Protein AF-A0A2S5KII6-F1 (afdb_monomer_lite)

Sequence (208 aa):
MDGSHAVLVLLLLLVMVPTVTWSEQTDRLFSPDLASVTRPPVRFASGATASNCEQYLQAKRTSVLAEDVNNIRQSANYLTCDTLALLQHAKVSLPVAGQDYGKVLAESLDLRSFPSSLAQMLDDNRYTLSQLDNPALQLSNEVVSYSTDELNFSLQLMALADADGDGVDDWIVWMSDEAKEGNYADYEVLLIHDPQPGKVMTAALPNH

Secondary structure (DSSP, 8-state):
---------------------HHHHHHHHT-TTTTT-----EEBTTS-EESSHHHHHHHHTT-PBP--HHHHHHHGGGHHHHHHHHHTSSEEEPPPTT--HHHHHHHHB-TTSS--GGGGG-BTTB-SGGGS-GGGEEE-SSEEEEE-SSEEEEEEEEEEEESSSSSSPEEEEEEEEEESSSS-EEEEEEEE-S--TTS-B-EEPPP-

pLDDT: mean 86.05, std 18.74, range [26.95, 98.19]

Foldseek 3Di:
DDDDDDDPDPPPPPPPPPPQDLVNLVCQLPDPCQQVDFFDWFAWPVRQIDGGLVSVVVRVVPTHTDPDLVRQVSCQSCQSSVVNVLPVPWAFDDDDPPAQQQVLQQPAEFQVLDDAPCVVVDDPQRGGNVSPDPPQWDGDSFKIWGDDPFKTWMKGFRTWTRSVVPPATKTWIWIWIDTPDDRDIHIATWIWPRDDRPHHTHTDGDDD

Radius of gyration: 19.32 Å; chains: 1; bounding box: 52×74×45 Å

Organism: NCBI:txid2083153

Structure (mmCIF, N/CA/C/O backbone):
data_AF-A0A2S5KII6-F1
#
_entry.id   AF-A0A2S5KII6-F1
#
loop_
_atom_site.group_PDB
_atom_site.id
_atom_site.type_symbol
_atom_site.label_atom_id
_atom_site.label_alt_id
_atom_site.label_comp_id
_atom_site.label_asym_id
_atom_site.label_entity_id
_atom_site.label_seq_id
_atom_site.pdbx_PDB_ins_code
_atom_site.Cartn_x
_atom_site.Cartn_y
_atom_site.Cartn_z
_atom_site.occupancy
_atom_site.B_iso_or_equiv
_atom_site.auth_seq_id
_atom_site.auth_comp_id
_atom_site.auth_asym_id
_atom_site.auth_atom_id
_atom_site.pdbx_PDB_model_num
ATOM 1 N N . MET A 1 1 ? 31.872 52.803 -5.136 1.00 40.03 1 MET A N 1
ATOM 2 C CA . MET A 1 1 ? 31.060 51.981 -6.053 1.00 40.03 1 MET A CA 1
ATOM 3 C C . MET A 1 1 ? 31.042 50.602 -5.442 1.00 40.03 1 MET A C 1
ATOM 5 O O . MET A 1 1 ? 32.037 49.895 -5.508 1.00 40.03 1 MET A O 1
ATOM 9 N N . ASP A 1 2 ? 29.977 50.363 -4.687 1.00 37.19 2 ASP A N 1
ATOM 10 C CA . ASP A 1 2 ? 29.715 49.160 -3.905 1.00 37.19 2 ASP A CA 1
ATOM 11 C C . ASP A 1 2 ? 29.236 48.042 -4.835 1.00 37.19 2 ASP A C 1
ATOM 13 O O . ASP A 1 2 ? 28.438 48.296 -5.736 1.00 37.19 2 ASP A O 1
ATOM 17 N N . GLY A 1 3 ? 29.724 46.824 -4.624 1.00 33.53 3 GLY A N 1
ATOM 18 C CA . GLY A 1 3 ? 29.413 45.658 -5.448 1.00 33.53 3 GLY A CA 1
ATOM 19 C C . GLY A 1 3 ? 29.265 44.417 -4.580 1.00 33.53 3 GLY A C 1
ATOM 20 O O . GLY A 1 3 ? 30.114 43.533 -4.606 1.00 33.53 3 GLY A O 1
ATOM 21 N N . SER A 1 4 ? 28.20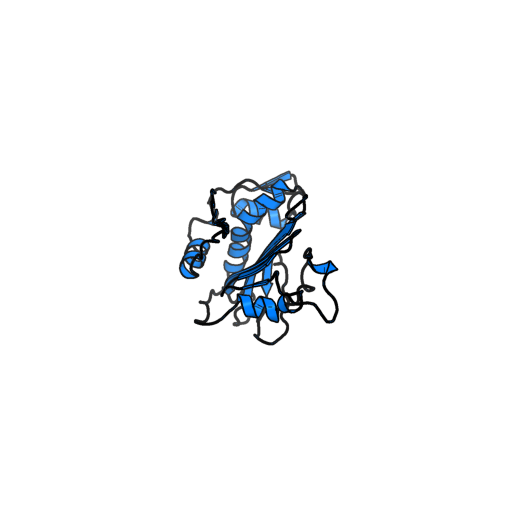2 44.383 -3.773 1.00 35.38 4 SER A N 1
ATOM 22 C CA . SER A 1 4 ? 27.782 43.194 -3.028 1.00 35.38 4 SER A CA 1
ATOM 23 C C . SER A 1 4 ? 27.228 42.144 -3.992 1.00 35.38 4 SER A C 1
ATOM 25 O O . SER A 1 4 ? 26.122 42.288 -4.507 1.00 35.38 4 SER A O 1
ATOM 27 N N . HIS A 1 5 ? 27.976 41.064 -4.211 1.00 35.94 5 HIS A N 1
ATOM 28 C CA . HIS A 1 5 ? 27.432 39.826 -4.759 1.00 35.94 5 HIS A CA 1
ATOM 29 C C . HIS A 1 5 ? 26.907 38.970 -3.604 1.00 35.94 5 HIS A C 1
ATOM 31 O O . HIS A 1 5 ? 27.663 38.281 -2.924 1.00 35.94 5 HIS A O 1
ATOM 37 N N . ALA A 1 6 ? 25.597 39.041 -3.371 1.00 33.62 6 ALA A N 1
ATOM 38 C CA . ALA A 1 6 ? 24.891 38.088 -2.531 1.00 33.62 6 ALA A CA 1
ATOM 39 C C . ALA A 1 6 ? 24.747 36.768 -3.304 1.00 33.62 6 ALA A C 1
ATOM 41 O O . ALA A 1 6 ? 23.994 36.680 -4.273 1.00 33.62 6 ALA A O 1
ATOM 42 N N . VAL A 1 7 ? 25.497 35.749 -2.889 1.00 33.75 7 VAL A N 1
ATOM 43 C CA . VAL A 1 7 ? 25.271 34.362 -3.302 1.00 33.75 7 VAL A CA 1
ATOM 44 C C . VAL A 1 7 ? 24.041 33.873 -2.543 1.00 33.75 7 VAL A C 1
ATOM 46 O O . VAL A 1 7 ? 24.086 33.661 -1.333 1.00 33.75 7 VAL A O 1
ATOM 49 N N . LEU A 1 8 ? 22.924 33.757 -3.256 1.00 28.77 8 LEU A N 1
ATOM 50 C CA . LEU A 1 8 ? 21.689 33.177 -2.748 1.00 28.77 8 LEU A CA 1
ATOM 51 C C . LEU A 1 8 ? 21.908 31.664 -2.586 1.00 28.77 8 LEU A C 1
ATOM 53 O O . LEU A 1 8 ? 21.890 30.914 -3.560 1.00 28.77 8 LEU A O 1
ATOM 57 N N . VAL A 1 9 ? 22.169 31.224 -1.356 1.00 30.08 9 VAL A N 1
ATOM 58 C CA . VAL A 1 9 ? 22.172 29.804 -0.990 1.00 30.08 9 VAL A CA 1
ATOM 59 C C . VAL A 1 9 ? 20.719 29.340 -0.974 1.00 30.08 9 VAL A C 1
ATOM 61 O O . VAL A 1 9 ? 19.971 29.636 -0.045 1.00 30.08 9 VAL A O 1
ATOM 64 N N . LEU A 1 10 ? 20.306 28.645 -2.032 1.00 29.58 10 LEU A N 1
ATOM 65 C CA . LEU A 1 10 ? 19.028 27.948 -2.080 1.00 29.58 10 LEU A CA 1
ATOM 66 C C . LEU A 1 10 ? 19.146 26.708 -1.178 1.00 29.58 10 LEU A C 1
ATOM 68 O O . LEU A 1 10 ? 19.734 25.700 -1.567 1.00 29.58 10 LEU A O 1
ATOM 72 N N . LEU A 1 11 ? 18.645 26.799 0.057 1.00 29.70 11 LEU A N 1
ATOM 73 C CA . LEU A 1 11 ? 18.444 25.633 0.916 1.00 29.70 11 LEU A CA 1
ATOM 74 C C . LEU A 1 11 ? 17.332 24.774 0.296 1.00 29.70 11 LEU A C 1
ATOM 76 O O . LEU A 1 11 ? 16.147 25.031 0.495 1.00 29.70 11 LEU A O 1
ATOM 80 N N . LEU A 1 12 ? 17.720 23.749 -0.461 1.00 31.12 12 LEU A N 1
ATOM 81 C CA . LEU A 1 12 ? 16.867 22.596 -0.727 1.00 31.12 12 LEU A CA 1
ATOM 82 C C . LEU A 1 12 ? 16.647 21.874 0.607 1.00 31.12 12 LEU A C 1
ATOM 84 O O . LEU A 1 12 ? 17.520 21.154 1.091 1.00 31.12 12 LEU A O 1
ATOM 88 N N . LEU A 1 13 ? 15.479 22.086 1.212 1.00 29.28 13 LEU A N 1
ATOM 89 C CA . LEU A 1 13 ? 14.923 21.182 2.214 1.00 29.28 13 LEU A CA 1
ATOM 90 C C . LEU A 1 13 ? 14.578 19.867 1.501 1.00 29.28 13 LEU A C 1
ATOM 92 O O . LEU A 1 13 ? 13.441 19.631 1.107 1.00 29.28 13 LEU A O 1
ATOM 96 N N . LEU A 1 14 ? 15.591 19.019 1.307 1.00 29.06 14 LEU A N 1
ATOM 97 C CA . LEU A 1 14 ? 15.378 17.586 1.167 1.00 29.06 14 LEU A CA 1
ATOM 98 C C . LEU A 1 14 ? 14.679 17.141 2.449 1.00 29.06 14 LEU A C 1
ATOM 100 O O . LEU A 1 14 ? 15.292 17.107 3.518 1.00 29.06 14 LEU A O 1
ATOM 104 N N . VAL A 1 15 ? 13.392 16.822 2.348 1.00 30.59 15 VAL A N 1
ATOM 105 C CA . VAL A 1 15 ? 12.741 15.956 3.324 1.00 30.59 15 VAL A CA 1
ATOM 106 C C . VAL A 1 15 ? 13.497 14.635 3.228 1.00 30.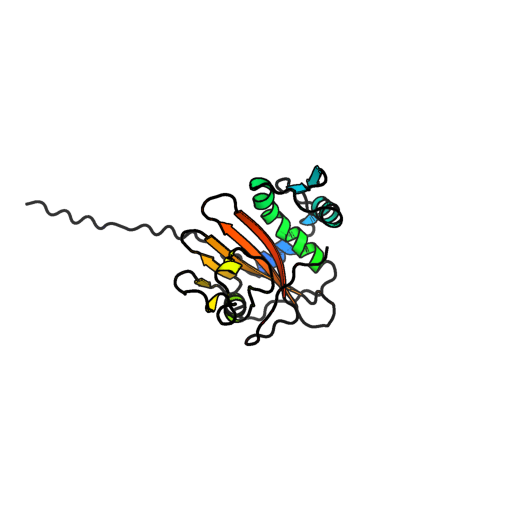59 15 VAL A C 1
ATOM 108 O O . VAL A 1 15 ? 13.274 13.842 2.319 1.00 30.59 15 VAL A O 1
ATOM 111 N N . MET A 1 16 ? 14.494 14.455 4.096 1.00 26.95 16 MET A N 1
ATOM 112 C CA . MET A 1 16 ? 15.179 13.183 4.246 1.00 26.95 16 MET A CA 1
ATOM 113 C C . MET A 1 16 ? 14.141 12.208 4.783 1.00 26.95 16 MET A C 1
ATOM 115 O O . MET A 1 16 ? 13.865 12.191 5.981 1.00 26.95 16 MET A O 1
ATOM 119 N N . VAL A 1 17 ? 13.529 11.430 3.894 1.00 38.34 17 VAL A N 1
ATOM 120 C CA . VAL A 1 17 ? 12.850 10.205 4.300 1.00 38.34 17 VAL A CA 1
ATOM 121 C C . VAL A 1 17 ? 13.963 9.318 4.862 1.00 38.34 17 VAL A C 1
ATOM 123 O O . VAL A 1 17 ? 14.898 9.003 4.120 1.00 38.34 17 VAL A O 1
ATOM 126 N N . PRO A 1 18 ? 13.978 8.998 6.167 1.00 38.91 18 PRO A N 1
ATOM 127 C CA . PRO A 1 18 ? 15.009 8.127 6.706 1.00 38.91 18 PRO A CA 1
ATOM 128 C C . PRO A 1 18 ? 14.931 6.791 5.964 1.00 38.91 18 PRO A C 1
ATOM 130 O O . PRO A 1 18 ? 13.874 6.163 5.931 1.00 38.91 18 PRO A O 1
ATOM 133 N N . THR A 1 19 ? 16.036 6.366 5.348 1.00 44.75 19 THR A N 1
ATOM 134 C CA . THR A 1 19 ? 16.141 5.041 4.729 1.00 44.75 19 THR A CA 1
ATOM 135 C C . THR A 1 19 ? 16.200 4.007 5.846 1.00 44.75 19 THR A C 1
ATOM 137 O O . THR A 1 19 ? 17.283 3.650 6.311 1.00 44.75 19 THR A O 1
ATOM 140 N N . VAL A 1 20 ? 15.031 3.597 6.339 1.00 55.00 20 VAL A N 1
ATOM 141 C CA . VAL A 1 20 ? 14.897 2.432 7.216 1.00 55.00 20 VAL A CA 1
ATOM 142 C C . VAL A 1 20 ? 15.394 1.236 6.419 1.00 55.00 20 VAL A C 1
ATOM 144 O O . VAL A 1 20 ? 14.938 0.998 5.304 1.00 55.00 20 VAL A O 1
ATOM 147 N N . THR A 1 21 ? 16.376 0.521 6.956 1.00 63.41 21 THR A N 1
ATOM 148 C CA . THR A 1 21 ? 16.893 -0.674 6.284 1.00 63.41 21 THR A CA 1
ATOM 149 C C . THR A 1 21 ? 15.846 -1.784 6.317 1.00 63.41 21 THR A C 1
ATOM 151 O O . THR A 1 21 ? 15.070 -1.877 7.268 1.00 63.41 21 THR A O 1
ATOM 154 N N . TRP A 1 22 ? 15.847 -2.674 5.321 1.00 62.25 22 TRP A N 1
ATOM 155 C CA . TRP A 1 22 ? 14.926 -3.815 5.294 1.00 62.25 22 TRP A CA 1
ATOM 156 C C . TRP A 1 22 ? 14.942 -4.625 6.600 1.00 62.25 22 TRP A C 1
ATOM 158 O O . TRP A 1 22 ? 13.889 -4.993 7.110 1.00 62.25 22 TRP A O 1
ATOM 168 N N . SER A 1 23 ? 16.125 -4.846 7.189 1.00 59.56 23 SER A N 1
ATOM 169 C CA . SER A 1 23 ? 16.258 -5.527 8.484 1.00 59.56 23 SER A CA 1
ATOM 170 C C . SER A 1 23 ? 15.515 -4.805 9.607 1.00 59.56 23 SER A C 1
ATOM 172 O O . SER A 1 23 ? 14.805 -5.439 10.377 1.00 59.56 23 SER A O 1
ATOM 174 N N . GLU A 1 24 ? 15.607 -3.475 9.675 1.00 62.09 24 GLU A N 1
ATOM 175 C CA . GLU A 1 24 ? 14.879 -2.690 10.679 1.00 62.09 24 GLU A CA 1
ATOM 176 C C . GLU A 1 24 ? 13.365 -2.693 10.426 1.00 62.09 24 GLU A C 1
ATOM 178 O O . GLU A 1 24 ? 12.578 -2.641 11.371 1.00 62.09 24 GLU A O 1
ATOM 183 N N . GLN A 1 25 ? 12.945 -2.761 9.162 1.00 66.44 25 GLN A N 1
ATOM 184 C CA . GLN A 1 25 ? 11.542 -2.841 8.762 1.00 66.44 25 GLN A CA 1
ATOM 185 C C . GLN A 1 25 ? 10.931 -4.194 9.149 1.00 66.44 25 GLN A C 1
ATOM 187 O O . GLN A 1 25 ? 9.872 -4.223 9.779 1.00 66.44 25 GLN A O 1
ATOM 192 N N . THR A 1 26 ? 11.619 -5.306 8.872 1.00 65.12 26 THR A N 1
ATOM 193 C CA . THR A 1 26 ? 11.169 -6.643 9.280 1.00 65.12 26 THR A CA 1
ATOM 194 C C . THR A 1 26 ? 11.213 -6.828 10.791 1.00 65.12 26 THR A C 1
ATOM 196 O O . THR A 1 26 ? 10.241 -7.313 11.363 1.00 65.12 26 THR A O 1
ATOM 199 N N . ASP A 1 27 ? 12.276 -6.381 11.467 1.00 68.00 27 ASP A N 1
ATOM 200 C CA . ASP A 1 27 ? 12.391 -6.504 12.927 1.00 68.00 27 ASP A CA 1
ATOM 201 C C . ASP A 1 27 ? 11.250 -5.769 13.643 1.00 68.00 27 ASP A C 1
ATOM 203 O O . ASP A 1 27 ? 10.722 -6.242 14.651 1.00 68.00 27 ASP A O 1
ATOM 207 N N . ARG A 1 28 ? 10.810 -4.632 13.089 1.00 70.44 28 ARG A N 1
ATOM 208 C CA . ARG A 1 28 ? 9.635 -3.908 13.582 1.00 70.44 28 ARG A CA 1
ATOM 209 C C . ARG A 1 28 ? 8.336 -4.659 13.327 1.00 70.44 28 ARG A C 1
ATOM 211 O O . ARG A 1 28 ? 7.513 -4.713 14.236 1.00 70.44 28 ARG A O 1
ATOM 218 N N . LEU A 1 29 ? 8.147 -5.220 12.130 1.00 73.31 29 LEU A N 1
ATOM 219 C CA . LEU A 1 29 ? 6.934 -5.966 11.775 1.00 73.31 29 LEU A CA 1
ATOM 220 C C . LEU A 1 29 ? 6.766 -7.249 12.599 1.00 73.31 29 LEU A C 1
ATOM 222 O O . LEU A 1 29 ? 5.637 -7.618 12.896 1.00 73.31 29 LEU A O 1
ATOM 226 N N . PHE A 1 30 ? 7.854 -7.898 13.017 1.00 71.38 30 PHE A N 1
ATOM 227 C CA . PHE A 1 30 ? 7.802 -9.149 13.786 1.00 71.38 30 PHE A CA 1
ATOM 228 C C . PHE A 1 30 ? 8.029 -8.976 15.294 1.00 71.38 30 PHE A C 1
ATOM 230 O O . PHE A 1 30 ? 8.245 -9.964 16.001 1.00 71.38 30 PHE A O 1
ATOM 237 N N . SER A 1 31 ? 7.954 -7.747 15.822 1.00 77.06 31 SER A N 1
ATOM 238 C CA . SER A 1 31 ? 8.066 -7.533 17.268 1.00 77.06 31 SER A CA 1
ATOM 239 C C . SER A 1 31 ? 6.895 -8.204 18.010 1.00 77.06 31 SER A C 1
ATOM 241 O O . SER A 1 31 ? 5.733 -7.963 17.666 1.00 77.06 31 SER A O 1
ATOM 243 N N . PRO A 1 32 ? 7.150 -9.024 19.048 1.00 69.44 32 PRO A N 1
ATOM 244 C CA . PRO A 1 32 ? 6.122 -9.836 19.710 1.00 69.44 32 PRO A CA 1
ATOM 245 C C . PRO A 1 32 ? 5.038 -9.017 20.430 1.00 69.44 32 PRO A C 1
ATOM 247 O O . PRO A 1 32 ? 3.971 -9.540 20.741 1.00 69.44 32 PRO A O 1
ATOM 250 N N . ASP A 1 33 ? 5.290 -7.738 20.702 1.00 80.00 33 ASP A N 1
ATOM 251 C CA . ASP A 1 33 ? 4.375 -6.816 21.374 1.00 80.00 33 ASP A CA 1
ATOM 252 C C . ASP A 1 33 ? 3.593 -5.905 20.410 1.00 80.00 33 ASP A C 1
ATOM 254 O O . ASP A 1 33 ? 2.688 -5.187 20.852 1.00 80.00 33 ASP A O 1
ATOM 258 N N . LEU A 1 34 ? 3.872 -5.962 19.101 1.00 80.94 34 LEU A N 1
ATOM 259 C CA . LEU A 1 34 ? 3.378 -5.003 18.105 1.00 80.94 34 LEU A CA 1
ATOM 260 C C . LEU A 1 34 ? 1.847 -4.915 18.051 1.00 80.94 34 LEU A C 1
ATOM 262 O O . LEU A 1 34 ? 1.288 -3.832 17.833 1.00 80.94 34 LEU A O 1
ATOM 266 N N . ALA A 1 35 ? 1.166 -6.037 18.305 1.00 78.19 35 ALA A N 1
ATOM 267 C CA . ALA A 1 35 ? -0.291 -6.116 18.345 1.00 78.19 35 ALA A CA 1
ATOM 268 C C . ALA A 1 35 ? -0.907 -5.307 19.503 1.00 78.19 35 ALA A C 1
ATOM 270 O O . ALA A 1 35 ? -1.997 -4.752 19.356 1.00 78.19 35 ALA A O 1
ATOM 271 N N . SER A 1 36 ? -0.187 -5.203 20.626 1.00 82.50 36 SER A N 1
ATOM 272 C CA . SER A 1 36 ? -0.626 -4.536 21.860 1.00 82.50 36 SER A CA 1
ATOM 273 C C . SER A 1 36 ? -0.212 -3.065 21.960 1.00 82.50 36 SER A C 1
ATOM 275 O O . SER A 1 36 ? -0.694 -2.352 22.839 1.00 82.50 36 SER A O 1
ATOM 277 N N . VAL A 1 37 ? 0.653 -2.596 21.053 1.00 90.31 37 VAL A N 1
ATOM 278 C CA . VAL A 1 37 ? 1.106 -1.199 21.017 1.00 90.31 37 VAL A CA 1
ATOM 279 C C . VAL A 1 37 ? -0.088 -0.249 20.872 1.00 90.31 37 VAL A C 1
ATOM 281 O O . VAL A 1 37 ? -0.924 -0.392 19.975 1.00 90.31 37 VAL A O 1
ATOM 284 N N . THR A 1 38 ? -0.151 0.757 21.741 1.00 93.81 38 THR A N 1
ATOM 285 C CA . THR A 1 38 ? -1.157 1.817 21.648 1.00 93.81 38 THR A CA 1
ATOM 286 C C . THR A 1 38 ? -0.901 2.686 20.422 1.00 93.81 38 THR A C 1
ATOM 288 O O . THR A 1 38 ? 0.214 3.151 20.193 1.00 93.81 38 THR A O 1
ATOM 291 N N . ARG A 1 39 ? -1.960 2.944 19.662 1.00 94.56 39 ARG A N 1
ATOM 292 C CA . ARG A 1 39 ? -1.984 3.771 18.456 1.00 94.56 39 ARG A CA 1
ATOM 293 C C . ARG A 1 39 ? -3.005 4.897 18.618 1.00 94.56 39 ARG A C 1
ATOM 295 O O . ARG A 1 39 ? -3.925 4.773 19.436 1.00 94.56 39 ARG A O 1
ATOM 302 N N . PRO A 1 40 ? -2.881 5.992 17.849 1.00 96.25 40 PRO A N 1
ATOM 303 C CA . PRO A 1 40 ? -3.956 6.966 17.735 1.00 96.25 40 PRO A CA 1
ATOM 304 C C . PRO A 1 40 ? -5.279 6.263 17.397 1.00 96.25 40 PRO A C 1
ATOM 306 O O . PRO A 1 40 ? -5.289 5.360 16.555 1.00 96.25 40 PRO A O 1
ATOM 309 N N . PRO A 1 41 ? -6.386 6.605 18.070 1.00 97.31 41 PRO A N 1
ATOM 310 C CA . PRO A 1 41 ? -7.627 5.876 17.892 1.00 97.31 41 PRO A CA 1
ATOM 311 C C . PRO A 1 41 ? -8.227 6.117 16.504 1.00 97.31 41 PRO A C 1
ATOM 313 O O . PRO A 1 41 ? -8.276 7.257 16.040 1.00 97.31 41 PRO A O 1
ATOM 316 N N . VAL A 1 42 ? -8.745 5.053 15.892 1.00 98.00 42 VAL A N 1
ATOM 317 C CA . VAL A 1 42 ? -9.559 5.105 14.670 1.00 98.00 42 VAL A CA 1
ATOM 318 C C . VAL A 1 42 ? -10.983 4.652 14.958 1.00 98.00 42 VAL A C 1
ATOM 320 O O . VAL A 1 42 ? -11.227 3.789 15.800 1.00 98.00 42 VAL A O 1
ATOM 323 N N . ARG A 1 43 ? -11.938 5.252 14.258 1.00 98.19 43 ARG A N 1
ATOM 324 C CA . ARG A 1 43 ? -13.375 5.019 14.383 1.00 98.19 43 ARG A CA 1
ATOM 325 C C . ARG A 1 43 ? -13.889 4.234 13.187 1.00 98.19 43 ARG A C 1
ATOM 327 O O . ARG A 1 43 ? -13.469 4.462 12.054 1.00 98.19 43 ARG A O 1
ATOM 334 N N . PHE A 1 44 ? -14.856 3.370 13.441 1.00 98.06 44 PHE A N 1
ATOM 335 C CA . PHE A 1 44 ? -15.569 2.594 12.435 1.00 98.06 44 PHE A CA 1
ATOM 336 C C . PHE A 1 44 ? -16.978 3.152 12.230 1.00 98.06 44 PHE A C 1
ATOM 338 O O . PHE A 1 44 ? -17.547 3.762 13.139 1.00 98.06 44 PHE A O 1
ATOM 345 N N . ALA A 1 45 ? -17.563 2.932 11.051 1.00 97.44 45 ALA A N 1
ATOM 346 C CA . ALA A 1 45 ? -18.925 3.365 10.725 1.00 97.44 45 ALA A CA 1
ATOM 347 C C . ALA A 1 45 ? -19.986 2.784 11.685 1.00 97.44 45 ALA A C 1
ATOM 349 O O . ALA A 1 45 ? -21.010 3.413 11.939 1.00 97.44 45 ALA A O 1
ATOM 350 N N . SER A 1 46 ? -19.709 1.623 12.286 1.00 96.19 46 SER A N 1
ATOM 351 C CA . SER A 1 46 ? -20.518 1.014 13.350 1.00 96.19 46 SER A CA 1
ATOM 352 C C . SER A 1 46 ? -20.512 1.777 14.686 1.00 96.19 46 SER A C 1
ATOM 354 O O . SER A 1 46 ? -21.284 1.444 15.583 1.00 96.19 46 SER A O 1
ATOM 356 N N . GLY A 1 47 ? -19.633 2.772 14.853 1.00 95.88 47 GLY A N 1
ATOM 357 C CA . GLY A 1 47 ? -19.384 3.479 16.113 1.00 95.88 47 GLY A CA 1
ATOM 358 C C . GLY A 1 47 ? -18.301 2.840 16.989 1.00 95.88 47 GLY A C 1
ATOM 359 O O . GLY A 1 47 ? -17.906 3.436 17.994 1.00 95.88 47 GLY A O 1
ATOM 360 N N . ALA A 1 48 ? -17.782 1.664 16.615 1.00 97.31 48 ALA A N 1
ATOM 361 C CA . ALA A 1 48 ? -16.635 1.061 17.290 1.00 97.31 48 ALA A CA 1
ATOM 362 C C . ALA A 1 48 ? -15.381 1.942 17.148 1.00 97.31 48 ALA A C 1
ATOM 364 O O . ALA A 1 48 ? -15.228 2.697 16.187 1.00 97.31 48 ALA A O 1
ATOM 365 N N . THR A 1 49 ? -14.472 1.844 18.115 1.00 97.75 49 THR A N 1
ATOM 366 C CA . THR A 1 49 ? -13.169 2.520 18.092 1.00 97.75 49 THR A CA 1
ATOM 367 C C . THR A 1 49 ? -12.080 1.494 18.365 1.00 97.75 49 THR A C 1
ATOM 369 O O . THR A 1 49 ? -12.271 0.614 19.204 1.00 97.75 49 THR A O 1
ATOM 372 N N . ALA A 1 50 ? -10.949 1.623 17.683 1.00 97.56 50 ALA A N 1
ATOM 373 C CA . ALA A 1 50 ? -9.759 0.820 17.918 1.00 97.56 50 ALA A CA 1
ATOM 374 C C . ALA A 1 50 ? -8.576 1.721 18.260 1.00 97.56 50 ALA A C 1
ATOM 376 O O . ALA A 1 50 ? -8.420 2.779 17.658 1.00 97.56 50 ALA A O 1
ATOM 377 N N . SER A 1 51 ? -7.752 1.300 19.217 1.00 97.31 51 SER A N 1
ATOM 378 C CA . SER A 1 51 ? -6.490 1.955 19.589 1.00 97.31 51 SER A CA 1
ATOM 379 C C . SER A 1 51 ? -5.291 1.000 19.561 1.00 97.31 51 SER A C 1
ATOM 381 O O . SER A 1 51 ? -4.209 1.345 20.029 1.00 97.31 51 SER A O 1
ATOM 383 N N . ASN A 1 52 ? -5.472 -0.213 19.034 1.00 95.50 52 ASN A N 1
ATOM 384 C CA . ASN A 1 52 ? -4.436 -1.227 18.834 1.00 95.50 52 ASN A CA 1
ATOM 385 C C . ASN A 1 52 ? -4.852 -2.202 17.714 1.00 95.50 52 ASN A C 1
ATOM 387 O O . ASN A 1 52 ? -5.974 -2.122 17.204 1.00 95.50 52 ASN A O 1
ATOM 391 N N . CYS A 1 53 ? -3.960 -3.119 17.323 1.00 94.81 53 CYS A N 1
ATOM 392 C CA . CYS A 1 53 ? -4.230 -4.022 16.201 1.00 94.81 53 CYS A CA 1
ATOM 393 C C . CYS A 1 53 ? -5.332 -5.040 16.491 1.00 94.81 53 CYS A C 1
ATOM 395 O O . CYS A 1 53 ? -6.119 -5.330 15.597 1.00 94.81 53 CYS A O 1
ATOM 397 N N . GLU A 1 54 ? -5.418 -5.564 17.715 1.00 93.44 54 GLU A N 1
ATOM 398 C CA . GLU A 1 54 ? -6.449 -6.544 18.076 1.00 93.44 54 GLU A CA 1
ATOM 399 C C . GLU A 1 54 ? -7.855 -5.956 17.891 1.00 93.44 54 GLU A C 1
ATOM 401 O O . GLU A 1 54 ? -8.685 -6.521 17.179 1.00 93.44 54 GLU A O 1
ATOM 406 N N . GLN A 1 55 ? -8.093 -4.772 18.461 1.00 95.69 55 GLN A N 1
ATOM 407 C CA . GLN A 1 55 ? -9.365 -4.061 18.337 1.00 95.69 55 GLN A CA 1
ATOM 408 C C . GLN A 1 55 ? -9.661 -3.674 16.886 1.00 95.69 55 GLN A C 1
ATOM 410 O O . GLN A 1 55 ? -10.799 -3.791 16.436 1.00 95.69 55 GLN A O 1
ATOM 415 N N . TYR A 1 56 ? -8.641 -3.217 16.154 1.00 96.81 56 TYR A N 1
ATOM 416 C CA . TYR A 1 56 ? -8.778 -2.801 14.761 1.00 96.81 56 TYR A CA 1
ATOM 417 C C . TYR A 1 56 ? -9.181 -3.970 13.864 1.00 96.81 56 TYR A C 1
ATOM 419 O O . TYR A 1 56 ? -10.195 -3.886 13.175 1.00 96.81 56 TYR A O 1
ATOM 427 N N . LEU A 1 57 ? -8.455 -5.089 13.935 1.00 94.38 57 LEU A N 1
ATOM 428 C CA . LEU A 1 57 ? -8.744 -6.285 13.146 1.00 94.38 57 LEU A CA 1
ATOM 429 C C . LEU A 1 57 ? -10.098 -6.896 13.524 1.00 94.38 57 LEU A C 1
ATOM 431 O O . LEU A 1 57 ? -10.824 -7.367 12.652 1.00 94.38 57 LEU A O 1
ATOM 435 N N . GLN A 1 58 ? -10.482 -6.858 14.805 1.00 94.38 58 GLN A N 1
ATOM 436 C CA . GLN A 1 58 ? -11.811 -7.298 15.229 1.00 94.38 58 GLN A CA 1
ATOM 437 C C . GLN A 1 58 ? -12.922 -6.424 14.629 1.00 94.38 58 GLN A C 1
ATOM 439 O O . GLN A 1 58 ? -13.919 -6.956 14.141 1.00 94.38 58 GLN A O 1
ATOM 444 N N . ALA A 1 59 ? -12.767 -5.098 14.658 1.00 95.94 59 ALA A N 1
ATOM 445 C CA . ALA A 1 59 ? -13.762 -4.172 14.128 1.00 95.94 59 ALA A CA 1
ATOM 446 C C . ALA A 1 59 ? -13.861 -4.236 12.590 1.00 95.94 59 ALA A C 1
ATOM 448 O O . ALA A 1 59 ? -14.978 -4.255 12.063 1.00 95.94 59 ALA A O 1
ATOM 449 N N . LYS A 1 60 ? -12.725 -4.365 11.884 1.00 94.88 60 LYS A N 1
ATOM 450 C CA . LYS A 1 60 ? -12.637 -4.416 10.410 1.00 94.88 60 LYS A CA 1
ATOM 451 C C . LYS A 1 60 ? -13.413 -5.585 9.793 1.00 94.88 60 LYS A C 1
ATOM 453 O O . LYS A 1 60 ? -13.995 -5.432 8.729 1.00 94.88 60 LYS A O 1
ATOM 458 N N . ARG A 1 61 ? -13.546 -6.707 10.513 1.00 93.12 61 ARG A N 1
ATOM 459 C CA . ARG A 1 61 ? -14.361 -7.873 10.096 1.00 93.12 61 ARG A CA 1
ATOM 460 C C . ARG A 1 61 ? -15.851 -7.577 9.914 1.00 93.12 61 ARG A C 1
ATOM 462 O O . ARG A 1 61 ? -16.571 -8.382 9.333 1.00 93.12 61 ARG A O 1
ATOM 469 N N . THR A 1 62 ? -16.357 -6.493 10.502 1.00 93.88 62 THR A N 1
ATOM 470 C CA . THR A 1 62 ? -17.807 -6.216 10.557 1.00 93.88 62 THR A CA 1
ATOM 471 C C . THR A 1 62 ? -18.184 -4.796 10.152 1.00 93.88 62 THR A C 1
ATOM 473 O O . THR A 1 62 ? -19.370 -4.479 10.071 1.00 93.88 62 THR A O 1
ATOM 476 N N . SER A 1 63 ? -17.204 -3.925 9.915 1.00 96.00 63 SER A N 1
ATOM 477 C CA . SER A 1 63 ? -17.425 -2.525 9.575 1.00 96.00 63 SER A CA 1
ATOM 478 C C . SER A 1 63 ? -16.236 -1.970 8.805 1.00 96.00 63 SER A C 1
ATOM 480 O O . SER A 1 63 ? -15.101 -2.383 9.009 1.00 96.00 63 SER A O 1
ATOM 482 N N . VAL A 1 64 ? -16.496 -0.943 8.003 1.00 94.62 64 VAL A N 1
ATOM 483 C CA . VAL A 1 64 ? -15.460 -0.080 7.425 1.00 94.62 64 VAL A CA 1
ATOM 484 C C . VAL A 1 64 ? -15.110 1.060 8.382 1.00 94.62 64 VAL A C 1
ATOM 486 O O . VAL A 1 64 ? -15.861 1.337 9.333 1.00 94.62 64 VAL A O 1
ATOM 489 N N . LEU A 1 65 ? -13.975 1.718 8.140 1.00 96.06 65 LEU A N 1
ATOM 490 C CA . LEU A 1 65 ? -13.608 2.953 8.830 1.00 96.06 65 LEU A CA 1
ATOM 491 C C . LEU A 1 65 ? -14.672 4.030 8.593 1.00 96.06 65 LEU A C 1
ATOM 493 O O . LEU A 1 65 ? -15.275 4.113 7.527 1.00 96.06 65 LEU A O 1
ATOM 497 N N . ALA A 1 66 ? -14.927 4.852 9.608 1.00 96.56 66 ALA A N 1
ATOM 498 C CA . ALA A 1 66 ? -15.791 6.010 9.443 1.00 96.56 66 ALA A CA 1
ATOM 499 C C . ALA A 1 66 ? -15.113 7.027 8.511 1.00 96.56 66 ALA A C 1
ATOM 501 O O . ALA A 1 66 ? -13.958 7.396 8.749 1.00 96.56 66 ALA A O 1
ATOM 502 N N . GLU A 1 67 ? -15.845 7.497 7.499 1.00 91.62 67 GLU A N 1
ATOM 503 C CA . GLU A 1 67 ? -15.380 8.513 6.550 1.00 91.62 67 GLU A CA 1
ATOM 504 C C . GLU A 1 67 ? -15.207 9.865 7.256 1.00 91.62 67 GLU A C 1
ATOM 506 O O . GLU A 1 67 ? -16.149 10.628 7.475 1.00 91.62 67 GLU A O 1
ATOM 511 N N . ASP A 1 68 ? -13.977 10.134 7.676 1.00 92.81 68 ASP A N 1
ATOM 512 C CA . ASP A 1 68 ? -13.538 11.381 8.286 1.00 92.81 68 ASP A CA 1
ATOM 513 C C . ASP A 1 68 ? -12.046 11.551 8.006 1.00 92.81 68 ASP A C 1
ATOM 515 O O . ASP A 1 68 ? -11.256 10.639 8.221 1.00 92.81 68 ASP A O 1
ATOM 519 N N . VAL A 1 69 ? -11.643 12.730 7.551 1.00 90.00 69 VAL A N 1
ATOM 520 C CA . VAL A 1 69 ? -10.290 12.994 7.032 1.00 90.00 69 VAL A CA 1
ATOM 521 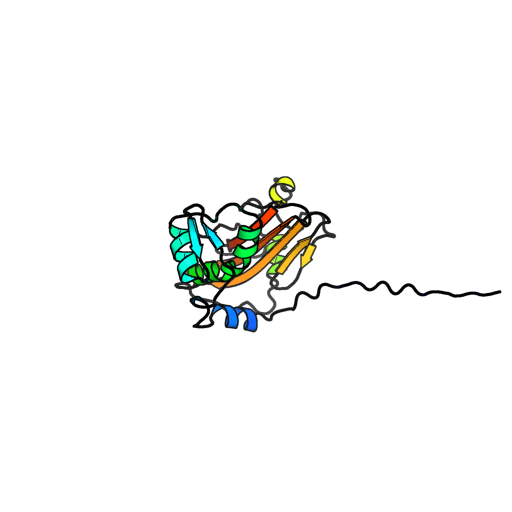C C . VAL A 1 69 ? -9.219 12.699 8.075 1.00 90.00 69 VAL A C 1
ATOM 523 O O . VAL A 1 69 ? -8.195 12.086 7.785 1.00 90.00 69 VAL A O 1
ATOM 526 N N . ASN A 1 70 ? -9.459 13.134 9.314 1.00 93.19 70 ASN A N 1
ATOM 527 C CA . ASN A 1 70 ? -8.533 12.876 10.407 1.00 93.19 70 ASN A CA 1
ATOM 528 C C . ASN A 1 70 ? -8.498 11.385 10.728 1.00 93.19 70 ASN A C 1
ATOM 530 O O . ASN A 1 70 ? -7.419 10.845 10.938 1.00 93.19 70 ASN A O 1
ATOM 534 N N . ASN A 1 71 ? -9.654 10.723 10.729 1.00 96.06 71 ASN A N 1
ATOM 535 C CA . ASN A 1 71 ? -9.759 9.289 10.956 1.00 96.06 71 ASN A CA 1
ATOM 536 C C . ASN A 1 71 ? -8.996 8.460 9.911 1.00 96.06 71 ASN A C 1
ATOM 538 O O . ASN A 1 71 ? -8.258 7.557 10.293 1.00 96.06 71 ASN A O 1
ATOM 542 N N . ILE A 1 72 ? -9.118 8.801 8.624 1.00 94.94 72 ILE A N 1
ATOM 543 C CA . ILE A 1 72 ? -8.380 8.137 7.542 1.00 94.94 72 ILE A CA 1
ATOM 544 C C . ILE A 1 72 ? -6.878 8.421 7.653 1.00 94.94 72 ILE A C 1
ATOM 546 O O . ILE A 1 72 ? -6.079 7.501 7.619 1.00 94.94 72 ILE A O 1
ATOM 550 N N . ARG A 1 73 ? -6.451 9.653 7.948 1.00 94.62 73 ARG A N 1
ATOM 551 C CA . ARG A 1 73 ? -5.024 9.922 8.232 1.00 94.62 73 ARG A CA 1
ATOM 552 C C . ARG A 1 73 ? -4.480 9.124 9.415 1.00 94.62 73 ARG A C 1
ATOM 554 O O . ARG A 1 73 ? -3.324 8.712 9.405 1.00 94.62 73 ARG A O 1
ATOM 561 N N . GLN A 1 74 ? -5.296 8.879 10.441 1.00 95.81 74 GLN A N 1
ATOM 562 C CA . GLN A 1 74 ? -4.885 8.007 11.541 1.00 95.81 74 GLN A CA 1
ATOM 563 C C . GLN A 1 74 ? -4.815 6.527 11.134 1.00 95.81 74 GLN A C 1
ATOM 565 O O . GLN A 1 74 ? -4.039 5.795 11.757 1.00 95.81 74 GLN A O 1
ATOM 570 N N . SER A 1 75 ? -5.553 6.081 10.108 1.00 95.75 75 SER A N 1
ATOM 571 C CA . SER A 1 75 ? -5.547 4.679 9.667 1.00 95.75 75 SER A CA 1
ATOM 572 C C . SER A 1 75 ? -4.213 4.238 9.073 1.00 95.75 75 SER A C 1
ATOM 574 O O . SER A 1 75 ? -3.880 3.063 9.194 1.00 95.75 75 SER A O 1
ATOM 576 N N . ALA A 1 76 ? -3.379 5.163 8.583 1.00 95.50 76 ALA A N 1
ATOM 577 C CA . ALA A 1 76 ? -2.002 4.871 8.176 1.00 95.50 76 ALA A CA 1
ATOM 578 C C . ALA A 1 76 ? -1.197 4.133 9.272 1.00 95.50 76 ALA A C 1
ATOM 580 O O . ALA A 1 76 ? -0.402 3.240 8.986 1.00 95.50 76 ALA A O 1
ATOM 581 N N . ASN A 1 77 ? -1.460 4.422 10.557 1.00 95.00 77 ASN A N 1
ATOM 582 C CA . ASN A 1 77 ? -0.814 3.744 11.695 1.00 95.00 77 ASN A CA 1
ATOM 583 C C . ASN A 1 77 ? -1.240 2.270 11.869 1.00 95.00 77 ASN A C 1
ATOM 585 O O . ASN A 1 77 ? -0.671 1.548 12.697 1.00 95.00 77 ASN A O 1
ATOM 589 N N . TYR A 1 78 ? -2.263 1.834 11.134 1.00 96.06 78 TYR A N 1
ATOM 590 C CA . TYR A 1 78 ? -2.845 0.496 11.186 1.00 96.06 78 TYR A CA 1
ATOM 591 C C . TYR A 1 78 ? -2.503 -0.358 9.961 1.00 96.06 78 TYR A C 1
ATOM 593 O O . TYR A 1 78 ? -2.787 -1.553 9.995 1.00 96.06 78 TYR A O 1
ATOM 601 N N . LEU A 1 79 ? -1.778 0.168 8.963 1.00 95.06 79 LEU A N 1
ATOM 602 C CA . LEU A 1 79 ? -1.236 -0.641 7.858 1.00 95.06 79 LEU A CA 1
ATOM 603 C C . LEU A 1 79 ? -0.365 -1.800 8.366 1.00 95.06 79 LEU A C 1
ATOM 605 O O . LEU A 1 79 ? -0.399 -2.914 7.843 1.00 95.06 79 LEU A O 1
ATOM 609 N N . THR A 1 80 ? 0.363 -1.580 9.465 1.00 93.25 80 THR A N 1
ATOM 610 C CA . THR A 1 80 ? 1.072 -2.644 10.188 1.00 93.25 80 THR A CA 1
ATOM 611 C C . THR A 1 80 ? 0.135 -3.736 10.692 1.00 93.25 80 THR A C 1
ATOM 613 O O . THR A 1 80 ? 0.486 -4.906 10.622 1.00 93.25 80 THR A O 1
ATOM 616 N N . CYS A 1 81 ? -1.049 -3.387 11.193 1.00 94.44 81 CYS A N 1
ATOM 617 C CA . CYS A 1 81 ? -2.019 -4.368 11.673 1.00 94.44 81 CYS A CA 1
ATOM 618 C C . CYS A 1 81 ? -2.575 -5.211 10.521 1.00 94.44 81 CYS A C 1
ATOM 620 O O . CYS A 1 81 ? -2.675 -6.427 10.658 1.00 94.44 81 CYS A O 1
ATOM 622 N N . ASP A 1 82 ? -2.872 -4.582 9.383 1.00 94.69 82 ASP A N 1
ATOM 623 C CA . ASP A 1 82 ? -3.303 -5.284 8.169 1.00 94.69 82 ASP A CA 1
ATOM 624 C C . ASP A 1 82 ? -2.203 -6.210 7.627 1.00 94.69 82 ASP A C 1
ATOM 626 O O . ASP A 1 82 ? -2.458 -7.367 7.299 1.00 94.69 82 ASP A O 1
ATOM 630 N N . THR A 1 83 ? -0.951 -5.751 7.650 1.00 94.25 83 THR A N 1
ATOM 631 C CA . THR A 1 83 ? 0.221 -6.562 7.272 1.00 94.25 83 THR A CA 1
ATOM 632 C C . THR A 1 83 ? 0.405 -7.760 8.200 1.00 94.25 83 THR A C 1
ATOM 634 O O . THR A 1 83 ? 0.602 -8.878 7.740 1.00 94.25 83 THR A O 1
ATOM 637 N N . LEU A 1 84 ? 0.304 -7.555 9.517 1.00 91.25 84 LEU A N 1
ATOM 638 C CA . LEU A 1 84 ? 0.389 -8.635 10.503 1.00 91.25 84 LEU A CA 1
ATOM 639 C C . LEU A 1 84 ? -0.688 -9.703 10.285 1.00 91.25 84 LEU A C 1
ATOM 641 O O . LEU A 1 84 ? -0.407 -10.888 10.448 1.00 91.25 84 LEU A O 1
ATOM 645 N N . ALA A 1 85 ? -1.907 -9.291 9.928 1.00 92.00 85 ALA A N 1
ATOM 646 C CA . ALA A 1 85 ? -3.002 -10.218 9.665 1.00 92.00 85 ALA A CA 1
ATOM 647 C C . ALA A 1 85 ? -2.706 -11.126 8.461 1.00 92.00 85 ALA A C 1
ATOM 649 O O . ALA A 1 85 ? -2.957 -12.326 8.542 1.00 92.00 85 ALA A O 1
ATOM 650 N N . LEU A 1 86 ? -2.115 -10.578 7.392 1.00 91.94 86 LEU A N 1
ATOM 651 C CA . LEU A 1 86 ? -1.655 -11.359 6.237 1.00 91.94 86 LEU A CA 1
ATOM 652 C C . LEU A 1 86 ? -0.532 -12.332 6.615 1.00 91.94 86 LEU A C 1
ATOM 654 O O . LEU A 1 86 ? -0.530 -13.490 6.210 1.00 91.94 86 LEU A O 1
ATOM 658 N N . LEU A 1 87 ? 0.414 -11.875 7.433 1.00 91.00 87 LEU A N 1
ATOM 659 C CA . LEU A 1 87 ? 1.610 -12.643 7.772 1.00 91.00 87 LEU A CA 1
ATOM 660 C C . LEU A 1 87 ? 1.390 -13.722 8.838 1.00 91.00 87 LEU A C 1
ATOM 662 O O . LEU A 1 87 ? 2.258 -14.571 9.021 1.00 91.00 87 LEU A O 1
ATOM 666 N N . GLN A 1 88 ? 0.252 -13.725 9.540 1.00 88.19 88 GLN A N 1
ATOM 667 C CA . GLN A 1 88 ? -0.001 -14.624 10.674 1.00 88.19 88 GLN A CA 1
ATOM 668 C C . GLN A 1 88 ? 0.149 -16.115 10.322 1.00 88.19 88 GLN A C 1
ATOM 670 O O . GLN A 1 88 ? 0.518 -16.923 11.180 1.00 88.19 88 GLN A O 1
ATOM 675 N N . HIS A 1 89 ? -0.136 -16.479 9.071 1.00 84.44 89 HIS A N 1
ATOM 676 C CA . HIS A 1 89 ? -0.066 -17.855 8.575 1.00 84.44 89 HIS A CA 1
ATOM 677 C C . HIS A 1 89 ? 0.847 -18.022 7.356 1.00 84.44 89 HIS A C 1
ATOM 679 O O . HIS A 1 89 ? 0.999 -19.141 6.872 1.00 84.44 89 HIS A O 1
ATOM 685 N N . ALA A 1 90 ? 1.464 -16.935 6.894 1.00 90.31 90 ALA A N 1
ATOM 686 C CA . ALA A 1 90 ? 2.287 -16.928 5.698 1.00 90.31 90 ALA A CA 1
ATOM 687 C C . ALA A 1 90 ? 3.726 -17.357 6.003 1.00 90.31 90 ALA A C 1
ATOM 689 O O . ALA A 1 90 ? 4.262 -17.129 7.095 1.00 90.31 90 ALA A O 1
ATOM 690 N N . LYS A 1 91 ? 4.392 -17.944 5.009 1.00 90.44 91 LYS A N 1
ATOM 691 C CA . LYS A 1 91 ? 5.828 -18.208 5.088 1.00 90.44 91 LYS A CA 1
ATOM 692 C C . LYS A 1 91 ? 6.582 -16.986 4.575 1.00 90.44 91 LYS A C 1
ATOM 694 O O . LYS A 1 91 ? 6.604 -16.723 3.382 1.00 90.44 91 LYS A O 1
ATOM 699 N N . VAL A 1 92 ? 7.214 -16.261 5.493 1.00 91.38 92 VAL A N 1
ATOM 700 C CA . VAL A 1 92 ? 7.971 -15.040 5.188 1.00 91.38 92 VAL A CA 1
ATOM 701 C C . VAL A 1 92 ? 9.310 -15.375 4.539 1.00 91.38 92 VAL A C 1
ATOM 703 O O . VAL A 1 92 ? 10.045 -16.245 5.021 1.00 91.38 92 VAL A O 1
ATOM 706 N N . SER A 1 93 ? 9.653 -14.618 3.504 1.00 90.94 93 SER A N 1
ATOM 707 C CA . SER A 1 93 ? 10.900 -14.725 2.756 1.00 90.94 93 SER A CA 1
ATOM 708 C C . SER A 1 93 ? 11.760 -13.469 2.909 1.00 90.94 93 SER A C 1
ATOM 710 O O . SER A 1 93 ? 11.287 -12.376 3.228 1.00 90.94 93 SER A O 1
ATOM 712 N N . LEU A 1 94 ? 13.068 -13.636 2.708 1.00 86.00 94 LEU A N 1
ATOM 713 C CA . LEU A 1 94 ? 14.008 -12.519 2.663 1.00 86.00 94 LEU A CA 1
ATOM 714 C C . LEU A 1 94 ? 14.026 -11.902 1.259 1.00 86.00 94 LEU A C 1
ATOM 716 O O . LEU A 1 94 ? 13.885 -12.627 0.273 1.00 86.00 94 LEU A O 1
ATOM 720 N N . PRO A 1 95 ? 14.269 -10.589 1.149 1.00 84.81 95 PRO A N 1
ATOM 721 C CA . PRO A 1 95 ? 14.395 -9.918 -0.129 1.00 84.81 95 PRO A CA 1
ATOM 722 C C . PRO A 1 95 ? 15.602 -10.451 -0.884 1.00 84.81 95 PRO A C 1
ATOM 724 O O . PRO A 1 95 ? 16.639 -10.813 -0.317 1.00 84.81 95 PRO A O 1
ATOM 727 N N . VAL A 1 96 ? 15.465 -10.462 -2.202 1.00 85.56 96 VAL A N 1
ATOM 728 C CA . VAL A 1 96 ? 16.529 -10.869 -3.106 1.00 85.56 96 VAL A CA 1
ATOM 729 C C . VAL A 1 96 ? 17.549 -9.736 -3.174 1.00 85.56 96 VAL A C 1
ATOM 731 O O . VAL A 1 96 ? 17.240 -8.615 -3.572 1.00 85.56 96 VAL A O 1
ATOM 734 N N . ALA A 1 97 ? 18.789 -10.021 -2.775 1.00 83.50 97 ALA A N 1
ATOM 735 C CA . ALA A 1 97 ? 19.854 -9.025 -2.774 1.00 83.50 97 ALA A CA 1
ATOM 736 C C . ALA A 1 97 ? 20.072 -8.434 -4.179 1.00 83.50 97 ALA A C 1
ATOM 738 O O . ALA A 1 97 ? 20.275 -9.166 -5.147 1.00 83.50 97 ALA A O 1
ATOM 739 N N . GLY A 1 98 ? 20.069 -7.101 -4.272 1.00 84.31 98 GLY A N 1
ATOM 740 C CA . GLY A 1 98 ? 20.244 -6.375 -5.534 1.00 84.31 98 GLY A CA 1
ATOM 741 C C . GLY A 1 98 ? 18.979 -6.251 -6.390 1.00 84.31 98 GLY A C 1
ATOM 742 O O . GLY A 1 98 ? 19.057 -5.673 -7.472 1.00 84.31 98 GLY A O 1
ATOM 743 N N . GLN A 1 99 ? 17.836 -6.764 -5.926 1.00 89.31 99 GLN A N 1
ATOM 744 C CA . GLN A 1 99 ? 16.542 -6.523 -6.555 1.00 89.31 99 GLN A CA 1
ATOM 745 C C . GLN A 1 99 ? 16.068 -5.091 -6.265 1.00 89.31 99 GLN A C 1
ATOM 747 O O . GLN A 1 99 ? 16.099 -4.641 -5.122 1.00 89.31 99 GLN A O 1
ATOM 752 N N . ASP A 1 100 ? 15.610 -4.394 -7.305 1.00 93.44 100 ASP A N 1
ATOM 753 C CA . ASP A 1 100 ? 15.012 -3.058 -7.213 1.00 93.44 100 ASP A CA 1
ATOM 754 C C . ASP A 1 100 ? 13.487 -3.186 -7.330 1.00 93.44 100 ASP A C 1
ATOM 756 O O . ASP A 1 100 ? 12.914 -3.189 -8.424 1.00 93.44 100 ASP A O 1
ATOM 760 N N . TYR A 1 101 ? 12.833 -3.405 -6.192 1.00 95.38 101 TYR A N 1
ATOM 761 C CA . TYR A 1 101 ? 11.389 -3.597 -6.107 1.00 95.38 101 TYR A CA 1
ATOM 762 C C . TYR A 1 101 ? 10.620 -2.322 -6.445 1.00 95.38 101 TYR A C 1
ATOM 764 O O . TYR A 1 101 ? 9.617 -2.408 -7.148 1.00 95.38 101 TYR A O 1
ATOM 772 N N . GLY A 1 102 ? 11.099 -1.148 -6.020 1.00 95.44 102 GLY A N 1
ATOM 773 C CA . GLY A 1 102 ? 10.495 0.140 -6.362 1.00 95.44 102 GLY A CA 1
ATOM 774 C C . GLY A 1 102 ? 10.446 0.352 -7.873 1.00 95.44 102 GLY A C 1
ATOM 775 O O . GLY A 1 102 ? 9.395 0.690 -8.421 1.00 95.44 102 GLY A O 1
ATOM 776 N N . LYS A 1 103 ? 11.537 0.039 -8.582 1.00 96.06 103 LYS A N 1
ATOM 777 C CA . LYS A 1 103 ? 11.546 0.052 -10.049 1.00 96.06 103 LYS A CA 1
ATOM 778 C C . LYS A 1 103 ? 10.574 -0.960 -10.657 1.00 96.06 103 LYS A C 1
ATOM 780 O O . LYS A 1 103 ? 9.833 -0.600 -11.570 1.00 96.06 103 LYS A O 1
ATOM 785 N N . VAL A 1 104 ? 10.535 -2.203 -10.166 1.00 97.25 104 VAL A N 1
ATOM 786 C CA . VAL A 1 104 ? 9.591 -3.206 -10.697 1.00 97.25 104 VAL A CA 1
ATOM 787 C C . VAL A 1 104 ? 8.141 -2.773 -10.479 1.00 97.25 104 VAL A C 1
ATOM 789 O O . VAL A 1 104 ? 7.341 -2.871 -11.407 1.00 97.25 104 VAL A O 1
ATOM 792 N N . LEU A 1 105 ? 7.806 -2.234 -9.304 1.00 97.69 105 LEU A N 1
ATOM 793 C CA . LEU A 1 105 ? 6.489 -1.659 -9.026 1.00 97.69 105 LEU A CA 1
ATOM 794 C C . LEU A 1 105 ? 6.162 -0.536 -10.017 1.00 97.69 105 LEU A C 1
ATOM 796 O O . LEU A 1 105 ? 5.080 -0.533 -10.600 1.00 97.69 105 LEU A O 1
ATOM 800 N N . ALA A 1 106 ? 7.110 0.370 -10.273 1.00 96.88 106 ALA A N 1
ATOM 801 C CA . ALA A 1 106 ? 6.909 1.484 -11.194 1.00 96.88 106 ALA A CA 1
ATOM 802 C C . ALA A 1 106 ? 6.652 1.042 -12.644 1.00 96.88 106 ALA A C 1
ATOM 804 O O . ALA A 1 106 ? 5.853 1.656 -13.354 1.00 96.88 106 ALA A O 1
ATOM 805 N N . GLU A 1 107 ? 7.354 0.002 -13.092 1.00 96.50 107 GLU A N 1
ATOM 806 C CA . GLU A 1 107 ? 7.339 -0.462 -14.482 1.00 96.50 107 GLU A CA 1
ATOM 807 C C . GLU A 1 107 ? 6.220 -1.464 -14.774 1.00 96.50 107 GLU A C 1
ATOM 809 O O . GLU A 1 107 ? 5.737 -1.519 -15.904 1.00 96.50 107 GLU A O 1
ATOM 814 N N . SER A 1 108 ? 5.820 -2.263 -13.780 1.00 97.19 108 SER A N 1
ATOM 815 C CA . SER A 1 108 ? 5.033 -3.481 -14.006 1.00 97.19 108 SER A CA 1
ATOM 816 C C . SER A 1 108 ? 3.664 -3.498 -13.324 1.00 97.19 108 SER A C 1
ATOM 818 O O . SER A 1 108 ? 2.799 -4.243 -13.781 1.00 97.19 108 SER A O 1
ATOM 820 N N . LEU A 1 109 ? 3.425 -2.714 -12.266 1.00 98.12 109 LEU A N 1
ATOM 821 C CA . LEU A 1 109 ? 2.132 -2.733 -11.573 1.00 98.12 109 LEU A CA 1
ATOM 822 C C . LEU A 1 109 ? 1.062 -1.964 -12.361 1.00 98.12 109 LEU A C 1
ATOM 824 O O . LEU A 1 109 ? 1.205 -0.764 -12.594 1.00 98.12 109 LEU A O 1
ATOM 828 N N . ASP A 1 110 ? -0.026 -2.647 -12.724 1.00 97.75 110 ASP A N 1
ATOM 829 C CA . ASP A 1 110 ? -1.214 -2.030 -13.310 1.00 97.75 110 ASP A CA 1
ATOM 830 C C . ASP A 1 110 ? -2.005 -1.279 -12.233 1.00 97.75 110 ASP A C 1
ATOM 832 O O . ASP A 1 110 ? -2.718 -1.872 -11.421 1.00 97.75 110 ASP A O 1
ATOM 836 N N . LEU A 1 111 ? -1.897 0.044 -12.247 1.00 97.62 111 LEU A N 1
ATOM 837 C CA . LEU A 1 111 ? -2.553 0.953 -11.310 1.00 97.62 111 LEU A CA 1
ATOM 838 C C . LEU A 1 111 ? -4.079 0.986 -11.462 1.00 97.62 111 LEU A C 1
ATOM 840 O O . LEU A 1 111 ? -4.760 1.561 -10.621 1.00 97.62 111 LEU A O 1
ATOM 844 N N . ARG A 1 112 ? -4.640 0.370 -12.511 1.00 97.50 112 ARG A N 1
ATOM 845 C CA . ARG A 1 112 ? -6.094 0.218 -12.679 1.00 97.50 112 ARG A CA 1
ATOM 846 C C . ARG A 1 112 ? -6.648 -0.964 -11.883 1.00 97.50 112 ARG A C 1
ATOM 848 O O . ARG A 1 112 ? -7.864 -1.110 -11.793 1.00 97.50 112 ARG A O 1
ATOM 855 N N . SER A 1 113 ? -5.782 -1.830 -11.346 1.00 97.75 113 SER A N 1
ATOM 856 C CA . SER A 1 113 ? -6.196 -3.030 -10.602 1.00 97.75 113 SER A CA 1
ATOM 857 C C . SER A 1 113 ? -6.707 -2.741 -9.185 1.00 97.75 113 SER A C 1
ATOM 859 O O . SER A 1 113 ? -7.346 -3.601 -8.585 1.00 97.75 113 SER A O 1
ATOM 861 N N . PHE A 1 114 ? -6.503 -1.524 -8.678 1.00 97.00 114 PHE A N 1
ATOM 862 C CA . PHE A 1 114 ? -6.971 -1.077 -7.369 1.00 97.00 114 PHE A CA 1
ATOM 863 C C . PHE A 1 114 ? -7.420 0.395 -7.420 1.00 97.00 114 PHE A C 1
ATOM 865 O O . PHE A 1 114 ? -7.012 1.135 -8.319 1.00 97.00 114 PHE A O 1
ATOM 872 N N . PRO A 1 115 ? -8.281 0.845 -6.489 1.00 95.25 115 PRO A N 1
ATOM 873 C CA . PRO A 1 115 ? -8.674 2.248 -6.405 1.00 95.25 115 PRO A CA 1
ATOM 874 C C . PRO A 1 115 ? -7.485 3.150 -6.053 1.00 95.25 115 PRO A C 1
ATOM 876 O O . PRO A 1 115 ? -6.727 2.849 -5.140 1.00 95.25 115 PRO A O 1
ATOM 879 N N . SER A 1 116 ? -7.343 4.267 -6.763 1.00 95.38 116 SER A N 1
ATOM 880 C CA . SER A 1 116 ? -6.409 5.345 -6.421 1.00 95.38 116 SER A CA 1
ATOM 881 C C . SER A 1 116 ? -6.858 6.661 -7.058 1.00 95.38 116 SER A C 1
ATOM 883 O O . SER A 1 116 ? -7.622 6.677 -8.032 1.00 95.38 116 SER A O 1
ATOM 885 N N . SER A 1 117 ? -6.359 7.779 -6.543 1.00 94.50 117 SER A N 1
ATOM 886 C CA . SER A 1 117 ? -6.529 9.116 -7.115 1.00 94.50 117 SER A CA 1
ATOM 887 C C . SER A 1 117 ? -5.945 9.228 -8.527 1.00 94.50 117 SER A C 1
ATOM 889 O O . SER A 1 117 ? -6.439 10.006 -9.348 1.00 94.50 117 SER A O 1
ATOM 891 N N . LEU A 1 118 ? -4.947 8.397 -8.848 1.00 95.00 118 LEU A N 1
ATOM 892 C CA . LEU A 1 118 ? -4.304 8.359 -10.157 1.00 95.00 118 LEU A CA 1
ATOM 893 C C . LEU A 1 118 ? -5.227 7.838 -11.259 1.00 95.00 118 LEU A C 1
ATOM 895 O O . LEU A 1 118 ? -4.922 8.065 -12.425 1.00 95.00 118 LEU A O 1
ATOM 899 N N . ALA A 1 119 ? -6.362 7.207 -10.935 1.00 94.75 119 ALA A N 1
ATOM 900 C CA . ALA A 1 119 ? -7.266 6.585 -11.906 1.00 94.75 119 ALA A CA 1
ATOM 901 C C . ALA A 1 119 ? -7.665 7.503 -13.080 1.00 94.75 119 ALA A C 1
ATOM 903 O O . ALA A 1 119 ? -7.809 7.034 -14.205 1.00 94.75 119 ALA A O 1
ATOM 904 N N . GLN A 1 120 ? -7.799 8.815 -12.848 1.00 92.44 120 GLN A N 1
ATOM 905 C CA . GLN A 1 120 ? -8.152 9.795 -13.891 1.00 92.44 120 GLN A CA 1
ATOM 906 C C . GLN A 1 120 ? -7.016 10.072 -14.891 1.00 92.44 120 GLN A C 1
ATOM 908 O O . GLN A 1 120 ? -7.245 10.653 -15.951 1.00 92.44 120 GLN A O 1
ATOM 913 N N . MET A 1 121 ? -5.787 9.686 -14.552 1.00 92.00 121 MET A N 1
ATOM 914 C CA . MET A 1 121 ? -4.591 9.845 -15.381 1.00 92.00 121 MET A CA 1
ATOM 915 C C . MET A 1 121 ? -4.297 8.598 -16.222 1.00 92.00 121 MET A C 1
ATOM 917 O O . MET A 1 121 ? -3.408 8.646 -17.076 1.00 92.00 121 MET A O 1
ATOM 921 N N . LEU A 1 122 ? -5.022 7.499 -15.978 1.00 95.25 122 LEU A N 1
ATOM 922 C CA . LEU A 1 122 ? -4.765 6.198 -16.582 1.00 95.25 122 LEU A CA 1
ATOM 923 C C . LEU A 1 122 ? -5.624 5.960 -17.825 1.00 95.25 122 LEU A C 1
ATOM 925 O O . LEU A 1 122 ? -6.766 6.407 -17.924 1.00 95.25 122 LEU A O 1
ATOM 929 N N . ASP A 1 123 ? -5.076 5.198 -18.764 1.00 94.81 123 ASP A N 1
ATOM 930 C CA . ASP A 1 123 ? -5.769 4.700 -19.948 1.00 94.81 123 ASP A CA 1
ATOM 931 C C . ASP A 1 123 ? -5.171 3.354 -20.399 1.00 94.81 123 ASP A C 1
ATOM 933 O O . ASP A 1 123 ? -4.311 2.778 -19.732 1.00 94.81 123 ASP A O 1
ATOM 937 N N . ASP A 1 124 ? -5.631 2.825 -21.534 1.00 93.75 124 ASP A N 1
ATOM 938 C CA . ASP A 1 124 ? -5.171 1.533 -22.062 1.00 93.75 124 ASP A CA 1
ATOM 939 C C . ASP A 1 124 ? -3.676 1.493 -22.425 1.00 93.75 124 ASP A C 1
ATOM 941 O O . ASP A 1 124 ? -3.105 0.410 -22.546 1.00 93.75 124 ASP A O 1
ATOM 945 N N . ASN A 1 125 ? -3.031 2.651 -22.579 1.00 93.50 125 ASN A N 1
ATOM 946 C CA . ASN A 1 125 ? -1.615 2.790 -22.919 1.00 93.50 125 ASN A CA 1
ATOM 947 C C . ASN A 1 125 ? -0.769 3.365 -21.769 1.00 93.50 125 ASN A C 1
ATOM 949 O O . ASN A 1 125 ? 0.459 3.362 -21.867 1.00 93.50 125 ASN A O 1
ATOM 953 N N . ARG A 1 126 ? -1.404 3.882 -20.712 1.00 94.94 126 ARG A N 1
ATOM 954 C CA . ARG A 1 126 ? -0.760 4.475 -19.533 1.00 94.94 126 ARG A CA 1
ATOM 955 C C . ARG A 1 126 ? -1.435 3.951 -18.275 1.00 94.94 126 ARG A C 1
ATOM 957 O O . ARG A 1 126 ? -2.444 4.485 -17.834 1.00 94.94 126 ARG A O 1
ATOM 964 N N . TYR A 1 127 ? -0.890 2.888 -17.715 1.00 96.50 127 TYR A N 1
ATOM 965 C CA . TYR A 1 127 ? -1.452 2.186 -16.568 1.00 96.50 127 TYR A CA 1
ATOM 966 C C . TYR A 1 127 ? -0.402 1.816 -15.513 1.00 96.50 127 TYR A C 1
ATOM 968 O O . TYR A 1 127 ? -0.763 1.240 -14.496 1.00 96.50 127 TYR A O 1
ATOM 976 N N . THR A 1 128 ? 0.875 2.161 -15.707 1.00 96.56 128 THR A N 1
ATOM 977 C CA . THR A 1 128 ? 1.938 2.017 -14.693 1.00 96.56 128 THR A CA 1
ATOM 978 C C . THR A 1 128 ? 2.537 3.379 -14.332 1.00 96.56 128 THR A C 1
ATOM 980 O O . THR A 1 128 ? 2.435 4.330 -15.110 1.00 96.56 128 THR A O 1
ATOM 983 N N . LEU A 1 129 ? 3.189 3.506 -13.168 1.00 95.56 129 LEU A N 1
ATOM 984 C CA . LEU A 1 129 ? 3.778 4.789 -12.740 1.00 95.56 129 LEU A CA 1
ATOM 985 C C . LEU A 1 129 ? 4.851 5.292 -13.713 1.00 95.56 129 LEU A C 1
ATOM 987 O O . LEU A 1 129 ? 4.929 6.487 -13.975 1.00 95.56 129 LEU A O 1
ATOM 991 N N . SER A 1 130 ? 5.652 4.388 -14.282 1.00 94.81 130 SER A N 1
ATOM 992 C CA . SER A 1 130 ? 6.693 4.727 -15.265 1.00 94.81 130 SER A CA 1
ATOM 993 C C . SER A 1 130 ? 6.145 5.302 -16.580 1.00 94.81 130 SER A C 1
ATOM 995 O O . SER A 1 130 ? 6.893 5.915 -17.341 1.00 94.81 130 SER A O 1
ATOM 997 N N . GLN A 1 131 ? 4.851 5.102 -16.848 1.00 94.50 131 GLN A N 1
ATOM 998 C CA . GLN A 1 131 ? 4.149 5.630 -18.019 1.00 94.50 131 GLN A CA 1
ATOM 999 C C . GLN A 1 131 ? 3.484 6.989 -17.747 1.00 94.50 131 GLN A C 1
ATOM 1001 O O . GLN A 1 131 ? 3.002 7.627 -18.687 1.00 94.50 131 GLN A O 1
ATOM 1006 N N . LEU A 1 132 ? 3.452 7.440 -16.489 1.00 90.19 132 LEU A N 1
ATOM 1007 C CA . LEU A 1 132 ? 3.052 8.798 -16.125 1.00 90.19 132 LEU A CA 1
ATOM 1008 C C . LEU A 1 132 ? 4.234 9.757 -16.349 1.00 90.19 132 LEU A C 1
ATOM 1010 O O . LEU A 1 132 ? 5.395 9.362 -16.237 1.00 90.19 132 LEU A O 1
ATOM 1014 N N . ASP A 1 133 ? 3.955 11.019 -16.689 1.00 71.50 133 ASP A N 1
ATOM 1015 C CA . ASP A 1 133 ? 5.000 12.008 -16.990 1.00 71.50 133 ASP A CA 1
ATOM 1016 C C . ASP A 1 133 ? 6.058 12.100 -15.867 1.00 71.50 133 ASP A C 1
ATOM 1018 O O . ASP A 1 133 ? 5.750 12.229 -14.680 1.00 71.50 133 ASP A O 1
ATOM 1022 N N . ASN A 1 134 ? 7.330 12.034 -16.277 1.00 68.25 134 ASN A N 1
ATOM 1023 C CA . ASN A 1 134 ? 8.447 11.500 -15.485 1.00 68.25 134 ASN A CA 1
ATOM 1024 C C . ASN A 1 134 ? 9.147 12.451 -14.467 1.00 68.25 134 ASN A C 1
ATOM 1026 O O . ASN A 1 134 ? 9.873 11.942 -13.621 1.00 68.25 134 ASN A O 1
ATOM 1030 N N . PRO A 1 135 ? 8.980 13.796 -14.406 1.00 74.44 135 PRO A N 1
ATOM 1031 C CA . PRO A 1 135 ? 9.716 14.573 -13.394 1.00 74.44 135 PRO A CA 1
ATOM 1032 C C . PRO A 1 135 ? 9.213 14.350 -11.953 1.00 74.44 135 PRO A C 1
ATOM 1034 O O . PRO A 1 135 ? 9.899 14.727 -11.007 1.00 74.44 135 PRO A O 1
ATOM 1037 N N . ALA A 1 136 ? 8.031 13.749 -11.784 1.00 83.81 136 ALA A N 1
ATOM 1038 C CA . ALA A 1 136 ? 7.389 13.502 -10.493 1.00 83.81 136 ALA A CA 1
ATOM 1039 C C . ALA A 1 136 ? 7.766 12.152 -9.849 1.00 83.81 136 ALA A C 1
ATOM 1041 O O . ALA A 1 136 ? 7.437 11.929 -8.681 1.00 83.81 136 ALA A O 1
ATOM 1042 N N . LEU A 1 137 ? 8.425 11.254 -10.593 1.00 93.06 137 LEU A N 1
ATOM 1043 C CA . LEU A 1 137 ? 8.720 9.891 -10.154 1.00 93.06 137 LEU A CA 1
ATOM 1044 C C . LEU A 1 137 ? 10.030 9.831 -9.359 1.00 93.06 137 LEU A C 1
ATOM 1046 O O . LEU A 1 137 ? 11.083 10.274 -9.816 1.00 93.06 137 LEU A O 1
ATOM 1050 N N . GLN A 1 138 ? 9.973 9.240 -8.171 1.00 93.81 138 GLN A N 1
ATOM 1051 C CA . GLN A 1 138 ? 11.111 9.019 -7.285 1.00 93.81 138 GLN A CA 1
ATOM 1052 C C . GLN A 1 138 ? 11.210 7.527 -6.980 1.00 93.81 138 GLN A C 1
ATOM 1054 O O . GLN A 1 138 ? 10.216 6.902 -6.613 1.00 93.81 138 GLN A O 1
ATOM 1059 N N . LEU A 1 139 ? 12.405 6.961 -7.142 1.00 92.69 139 LEU A N 1
ATOM 1060 C CA . LEU A 1 139 ? 12.662 5.530 -6.986 1.00 92.69 139 LEU A CA 1
ATOM 1061 C C . LEU A 1 139 ? 13.700 5.283 -5.890 1.00 92.69 139 LEU A C 1
ATOM 1063 O O . LEU A 1 139 ? 14.734 5.953 -5.835 1.00 92.69 139 LEU A O 1
ATOM 1067 N N . SER A 1 140 ? 13.435 4.280 -5.064 1.00 91.25 140 SER A N 1
ATOM 1068 C CA . SER A 1 140 ? 14.397 3.587 -4.211 1.00 91.25 140 SER A CA 1
ATOM 1069 C C . SER A 1 140 ? 14.169 2.075 -4.320 1.00 91.25 140 SER A C 1
ATOM 1071 O O . SER A 1 140 ? 13.225 1.635 -4.973 1.00 91.25 140 SER A O 1
ATOM 1073 N N . ASN A 1 141 ? 15.022 1.272 -3.678 1.00 91.31 141 ASN A N 1
ATOM 1074 C CA . ASN A 1 141 ? 14.952 -0.186 -3.789 1.00 91.31 141 ASN A CA 1
ATOM 1075 C C . ASN A 1 141 ? 13.581 -0.750 -3.389 1.00 91.31 141 ASN A C 1
ATOM 1077 O O . ASN A 1 141 ? 13.108 -1.676 -4.034 1.00 91.31 141 ASN A O 1
ATOM 1081 N N . GLU A 1 142 ? 12.942 -0.223 -2.345 1.00 92.62 142 GLU A N 1
ATOM 1082 C CA . GLU A 1 142 ? 11.663 -0.728 -1.830 1.00 92.62 142 GLU A CA 1
ATOM 1083 C C . GLU A 1 142 ? 10.488 0.217 -2.087 1.00 92.62 142 GLU A C 1
ATOM 1085 O O . GLU A 1 142 ? 9.342 -0.180 -1.883 1.00 92.62 142 GLU A O 1
ATOM 1090 N N . VAL A 1 143 ? 10.748 1.460 -2.499 1.00 94.44 143 VAL A N 1
ATOM 1091 C CA . VAL A 1 143 ? 9.727 2.506 -2.602 1.00 94.44 143 VAL A CA 1
ATOM 1092 C C . VAL A 1 143 ? 9.716 3.110 -3.995 1.00 94.44 143 VAL A C 1
ATOM 1094 O O . VAL A 1 143 ? 10.753 3.457 -4.558 1.00 94.44 143 VAL A O 1
ATOM 1097 N N . VAL A 1 144 ? 8.517 3.315 -4.524 1.00 96.00 144 VAL A N 1
ATOM 1098 C CA . VAL A 1 144 ? 8.277 4.242 -5.626 1.00 96.00 144 VAL A CA 1
ATOM 1099 C C . VAL A 1 144 ? 7.279 5.297 -5.179 1.00 96.00 144 VAL A C 1
ATOM 1101 O O . VAL A 1 144 ? 6.225 4.970 -4.638 1.00 96.00 144 VAL A O 1
ATOM 1104 N N . SER A 1 145 ? 7.597 6.560 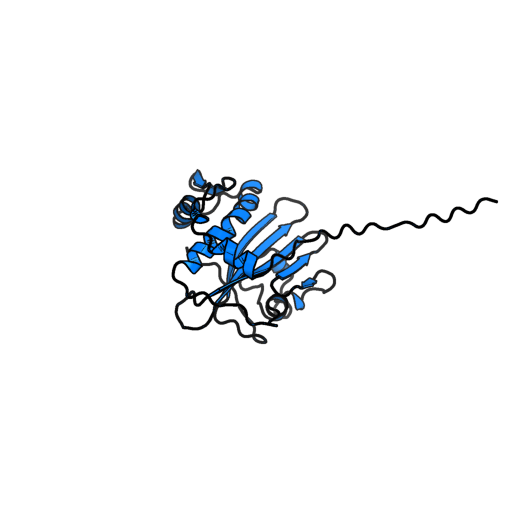-5.444 1.00 95.81 145 SER A N 1
ATOM 1105 C CA . SER A 1 145 ? 6.721 7.691 -5.152 1.00 95.81 145 SER A CA 1
ATOM 1106 C C . SER A 1 145 ? 6.476 8.525 -6.402 1.00 95.81 145 SER A C 1
ATOM 1108 O O . SER A 1 145 ? 7.388 8.769 -7.188 1.00 95.81 145 SER A O 1
ATOM 1110 N N . TYR A 1 146 ? 5.248 9.000 -6.560 1.00 95.06 146 TYR A N 1
ATOM 1111 C CA . TYR A 1 146 ? 4.821 9.939 -7.585 1.00 95.06 146 TYR A CA 1
ATOM 1112 C C . TYR A 1 146 ? 4.263 11.184 -6.895 1.00 95.06 146 TYR A C 1
ATOM 1114 O O . TYR A 1 146 ? 3.243 11.122 -6.210 1.00 95.06 146 TYR A O 1
ATOM 1122 N N . SER A 1 147 ? 4.966 12.311 -7.019 1.00 93.06 147 SER A N 1
ATOM 1123 C CA . SER A 1 147 ? 4.612 13.556 -6.327 1.00 93.06 147 SER A CA 1
ATOM 1124 C C . SER A 1 147 ? 4.481 14.709 -7.315 1.00 93.06 147 SER A C 1
ATOM 1126 O O . SER A 1 147 ? 5.449 15.085 -7.975 1.00 93.06 147 SER A O 1
ATOM 1128 N N . THR A 1 148 ? 3.284 15.285 -7.398 1.00 91.69 148 THR A N 1
ATOM 1129 C CA . THR A 1 148 ? 2.970 16.487 -8.190 1.00 91.69 148 THR A CA 1
ATOM 1130 C C . THR A 1 148 ? 2.740 17.671 -7.258 1.00 91.69 148 THR A C 1
ATOM 1132 O O . THR A 1 148 ? 2.855 17.529 -6.045 1.00 91.69 148 THR A O 1
ATOM 1135 N N . ASP A 1 149 ? 2.386 18.849 -7.763 1.00 90.69 149 ASP A N 1
ATOM 1136 C CA . ASP A 1 149 ? 2.028 19.978 -6.890 1.00 90.69 149 ASP A CA 1
ATOM 1137 C C . ASP A 1 149 ? 0.748 19.724 -6.070 1.00 90.69 149 ASP A C 1
ATOM 1139 O O . ASP A 1 149 ? 0.561 20.334 -5.020 1.00 90.69 149 ASP A O 1
ATOM 1143 N N . GLU A 1 150 ? -0.090 18.775 -6.495 1.00 90.38 150 GLU A N 1
ATOM 1144 C CA . GLU A 1 150 ? -1.406 18.506 -5.904 1.00 90.38 150 GLU A CA 1
ATOM 1145 C C . GLU A 1 150 ? -1.467 17.187 -5.128 1.00 90.38 150 GLU A C 1
ATOM 1147 O O . GLU A 1 150 ? -2.294 17.049 -4.229 1.00 90.38 150 GLU A O 1
ATOM 1152 N N . LEU A 1 151 ? -0.598 16.222 -5.442 1.00 92.50 151 LEU A N 1
ATOM 1153 C CA . LEU A 1 151 ? -0.717 14.842 -4.972 1.00 92.50 151 LEU A CA 1
ATOM 1154 C C . LEU A 1 151 ? 0.616 14.285 -4.460 1.00 92.50 151 LEU A C 1
ATOM 1156 O O . LEU A 1 151 ? 1.684 14.588 -4.995 1.00 92.50 151 LEU A O 1
ATOM 1160 N N . ASN A 1 152 ? 0.537 13.421 -3.453 1.00 95.06 152 ASN A N 1
ATOM 1161 C CA . ASN A 1 152 ? 1.567 12.462 -3.084 1.00 95.06 152 ASN A CA 1
ATOM 1162 C C . ASN A 1 152 ? 0.993 11.047 -3.185 1.00 95.06 152 ASN A C 1
ATOM 1164 O O . ASN A 1 152 ? 0.103 10.694 -2.423 1.00 95.06 152 ASN A O 1
ATOM 1168 N N . PHE A 1 153 ? 1.544 10.236 -4.078 1.00 96.88 153 PHE A N 1
ATOM 1169 C CA . PHE A 1 153 ? 1.257 8.810 -4.176 1.00 96.88 153 PHE A CA 1
ATOM 1170 C C . PHE A 1 153 ? 2.539 8.018 -3.916 1.00 96.88 153 PHE A C 1
ATOM 1172 O O . PHE A 1 153 ? 3.602 8.395 -4.413 1.00 96.88 153 PHE A O 1
ATOM 1179 N N . SER A 1 154 ? 2.476 6.922 -3.168 1.00 97.62 154 SER A N 1
ATOM 1180 C CA . SER A 1 154 ? 3.625 6.036 -2.977 1.00 97.62 154 SER A CA 1
ATOM 1181 C C . SER A 1 154 ? 3.229 4.584 -2.779 1.00 97.62 154 SER A C 1
ATOM 1183 O O . SER A 1 154 ? 2.221 4.294 -2.138 1.00 97.62 154 SER A O 1
ATOM 1185 N N . LEU A 1 155 ? 4.091 3.693 -3.258 1.00 98.19 155 LEU A N 1
ATOM 1186 C CA . LEU A 1 155 ? 4.042 2.258 -3.024 1.00 98.19 155 LEU A CA 1
ATOM 1187 C C . LEU A 1 155 ? 5.336 1.835 -2.339 1.00 98.19 155 LEU A C 1
ATOM 1189 O O . LEU A 1 155 ? 6.420 2.120 -2.849 1.00 98.19 155 LEU A O 1
ATOM 1193 N N . GLN A 1 156 ? 5.225 1.147 -1.209 1.00 96.19 156 GLN A N 1
ATOM 1194 C CA . GLN A 1 156 ? 6.362 0.638 -0.448 1.00 96.19 156 GLN A CA 1
ATOM 1195 C C . GLN A 1 156 ? 6.238 -0.868 -0.249 1.00 96.19 156 GLN A C 1
ATOM 1197 O O . GLN A 1 156 ? 5.275 -1.334 0.356 1.00 96.19 156 GLN A O 1
ATOM 1202 N N . LEU A 1 157 ? 7.229 -1.637 -0.697 1.00 95.56 157 LEU A N 1
ATOM 1203 C CA . LEU A 1 157 ? 7.319 -3.054 -0.369 1.00 95.56 157 LEU A CA 1
ATOM 1204 C C . LEU A 1 157 ? 7.585 -3.228 1.133 1.00 95.56 157 LEU A C 1
ATOM 1206 O O . LEU A 1 157 ? 8.527 -2.653 1.682 1.00 95.56 157 LEU A O 1
ATOM 1210 N N . MET A 1 158 ? 6.762 -4.047 1.787 1.00 93.19 158 MET A N 1
ATOM 1211 C CA . MET A 1 158 ? 6.827 -4.285 3.230 1.00 93.19 158 MET A CA 1
ATOM 1212 C C . MET A 1 158 ? 7.267 -5.687 3.604 1.00 93.19 158 MET A C 1
ATOM 1214 O O . MET A 1 158 ? 7.960 -5.858 4.606 1.00 93.19 158 MET A O 1
ATOM 1218 N N . ALA A 1 159 ? 6.847 -6.683 2.830 1.00 93.44 159 ALA A N 1
ATOM 1219 C CA . ALA A 1 159 ? 7.209 -8.070 3.060 1.00 93.44 159 ALA A CA 1
ATOM 1220 C C . ALA A 1 159 ? 7.091 -8.883 1.770 1.00 93.44 159 ALA A C 1
ATOM 1222 O O . ALA A 1 159 ? 6.303 -8.554 0.880 1.00 93.44 159 ALA A O 1
ATOM 1223 N N . LEU A 1 160 ? 7.869 -9.963 1.722 1.00 94.88 160 LEU A N 1
ATOM 1224 C CA . LEU A 1 160 ? 7.683 -11.073 0.798 1.00 94.88 160 LEU A CA 1
ATOM 1225 C C . LEU A 1 160 ? 7.185 -12.256 1.613 1.00 94.88 160 LEU A C 1
ATOM 1227 O O . LEU A 1 160 ? 7.810 -12.602 2.623 1.00 94.88 160 LEU A O 1
ATOM 1231 N N . ALA A 1 161 ? 6.068 -12.845 1.215 1.00 94.94 161 ALA A N 1
ATOM 1232 C CA . ALA A 1 161 ? 5.556 -14.026 1.881 1.00 94.94 161 ALA A CA 1
ATOM 1233 C C . ALA A 1 161 ? 4.648 -14.826 0.955 1.00 94.94 161 ALA A C 1
ATOM 1235 O O . ALA A 1 161 ? 3.882 -14.242 0.205 1.00 94.94 161 ALA A O 1
ATOM 1236 N N . ASP A 1 162 ? 4.695 -16.145 1.077 1.00 95.31 162 ASP A N 1
ATOM 1237 C CA . ASP A 1 162 ? 3.708 -17.064 0.503 1.00 95.31 162 ASP A CA 1
ATOM 1238 C C . ASP A 1 162 ? 2.408 -16.936 1.317 1.00 95.31 162 ASP A C 1
ATOM 1240 O O . ASP A 1 162 ? 2.251 -17.587 2.361 1.00 95.31 162 ASP A O 1
ATOM 1244 N N . ALA A 1 163 ? 1.566 -15.962 0.949 1.00 92.38 163 ALA A N 1
ATOM 1245 C CA . ALA A 1 163 ? 0.382 -15.567 1.708 1.00 92.38 163 ALA A CA 1
ATOM 1246 C C . ALA A 1 163 ? -0.854 -16.384 1.316 1.00 92.38 163 ALA A C 1
ATOM 1248 O O . ALA A 1 163 ? -1.760 -16.535 2.143 1.00 92.38 163 ALA A O 1
ATOM 1249 N N . ASP A 1 164 ? -0.889 -16.940 0.104 1.00 92.69 164 ASP A N 1
ATOM 1250 C CA . ASP A 1 164 ? -1.948 -17.842 -0.354 1.00 92.69 164 ASP A CA 1
ATOM 1251 C C . ASP A 1 164 ? -1.604 -19.346 -0.237 1.00 92.69 164 ASP A C 1
ATOM 1253 O O . ASP A 1 164 ? -2.508 -20.188 -0.296 1.00 92.69 164 ASP A O 1
ATOM 1257 N N . GLY A 1 165 ? -0.346 -19.691 0.057 1.00 93.06 165 GLY A N 1
ATOM 1258 C CA . GLY A 1 165 ? 0.104 -21.053 0.342 1.00 93.06 165 GLY A CA 1
ATOM 1259 C C . GLY A 1 165 ? 0.439 -21.878 -0.902 1.00 93.06 165 GLY A C 1
ATOM 1260 O O . GLY A 1 165 ? 0.464 -23.114 -0.812 1.00 93.06 165 GLY A O 1
ATOM 1261 N N . ASP A 1 166 ? 0.642 -21.243 -2.055 1.00 94.44 166 ASP A N 1
ATOM 1262 C CA . ASP A 1 166 ? 0.963 -21.910 -3.314 1.00 94.44 166 ASP A CA 1
ATOM 1263 C C . ASP A 1 166 ? 2.469 -22.233 -3.476 1.00 94.44 166 ASP A C 1
ATOM 1265 O O . ASP A 1 166 ? 2.858 -23.055 -4.320 1.00 94.44 166 ASP A O 1
ATOM 1269 N N . GLY A 1 167 ? 3.309 -21.680 -2.594 1.00 94.44 167 GLY A N 1
ATOM 1270 C CA . GLY A 1 167 ? 4.756 -21.878 -2.565 1.00 94.44 167 GLY A CA 1
ATOM 1271 C C . GLY A 1 167 ? 5.574 -20.821 -3.312 1.00 94.44 167 GLY A C 1
ATOM 1272 O O . GLY A 1 167 ? 6.799 -20.987 -3.411 1.00 94.44 167 GLY A O 1
ATOM 1273 N N . VAL A 1 168 ? 4.942 -19.767 -3.824 1.00 94.94 168 VAL A N 1
ATOM 1274 C CA . VAL A 1 168 ? 5.555 -18.593 -4.451 1.00 94.94 168 VAL A CA 1
ATOM 1275 C C . VAL A 1 168 ? 5.379 -17.384 -3.525 1.00 94.94 168 VAL A C 1
ATOM 1277 O O . VAL A 1 168 ? 4.424 -17.279 -2.769 1.00 94.94 168 VAL A O 1
ATOM 1280 N N . ASP A 1 169 ? 6.365 -16.483 -3.502 1.00 95.62 169 ASP A N 1
ATOM 1281 C CA . ASP A 1 169 ? 6.282 -15.301 -2.642 1.00 95.62 169 ASP A CA 1
ATOM 1282 C C . ASP A 1 169 ? 5.360 -14.243 -3.262 1.00 95.62 169 ASP A C 1
ATOM 1284 O O . ASP A 1 169 ? 5.690 -13.672 -4.306 1.00 95.62 169 ASP A O 1
ATOM 1288 N N . ASP A 1 170 ? 4.296 -13.882 -2.553 1.00 96.62 170 ASP A N 1
ATOM 1289 C CA . ASP A 1 170 ? 3.512 -12.679 -2.806 1.00 96.62 170 ASP A CA 1
ATOM 1290 C C . ASP A 1 170 ? 4.250 -11.434 -2.296 1.00 96.62 170 ASP A C 1
ATOM 1292 O O . ASP A 1 170 ? 5.036 -11.479 -1.337 1.00 96.62 170 ASP A O 1
ATOM 1296 N N . TRP A 1 171 ? 3.976 -10.278 -2.905 1.00 97.00 171 TRP A N 1
ATOM 1297 C CA . TRP A 1 171 ? 4.452 -8.993 -2.387 1.00 97.00 171 TRP A CA 1
ATOM 1298 C C . TRP A 1 171 ? 3.351 -8.291 -1.606 1.00 97.00 171 TRP A C 1
ATOM 1300 O O . TRP A 1 171 ? 2.277 -8.003 -2.136 1.00 97.00 171 TRP A O 1
ATOM 1310 N N . ILE A 1 172 ? 3.664 -7.944 -0.359 1.00 96.94 172 ILE A N 1
ATOM 1311 C CA . ILE A 1 172 ? 2.819 -7.104 0.487 1.00 96.94 172 ILE A CA 1
ATOM 1312 C C . ILE A 1 172 ? 3.341 -5.675 0.395 1.00 96.94 172 ILE A C 1
ATOM 1314 O O . ILE A 1 172 ? 4.473 -5.388 0.798 1.00 96.94 172 ILE A O 1
ATOM 1318 N N . 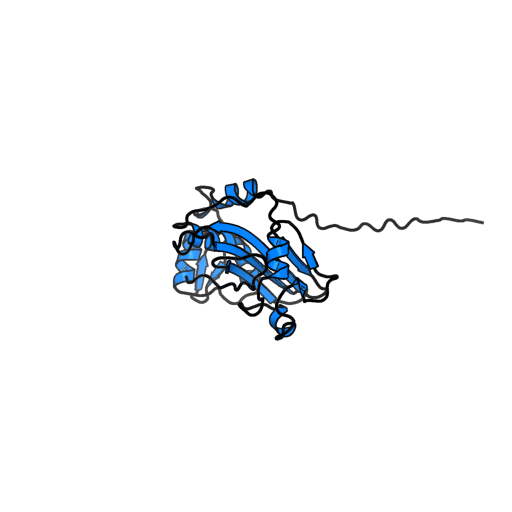VAL A 1 173 ? 2.516 -4.780 -0.136 1.00 97.56 173 VAL A N 1
ATOM 1319 C CA . VAL A 1 173 ? 2.880 -3.397 -0.458 1.00 97.56 173 VAL A CA 1
ATOM 1320 C C . VAL A 1 173 ? 1.974 -2.441 0.307 1.00 97.56 173 VAL A C 1
ATOM 1322 O O . VAL A 1 173 ? 0.766 -2.628 0.352 1.00 97.56 173 VAL A O 1
ATOM 1325 N N . TRP A 1 174 ? 2.533 -1.399 0.912 1.00 97.94 174 TRP A N 1
ATOM 1326 C CA . TRP A 1 174 ? 1.746 -0.284 1.436 1.00 97.94 174 TRP A CA 1
ATOM 1327 C C . TRP A 1 174 ? 1.530 0.758 0.356 1.00 97.94 174 TRP A C 1
ATOM 1329 O O . TRP A 1 174 ? 2.483 1.174 -0.301 1.00 97.94 174 TRP A O 1
ATOM 1339 N N . MET A 1 175 ? 0.287 1.200 0.221 1.00 98.06 175 MET A N 1
ATOM 1340 C CA . MET A 1 175 ? -0.101 2.347 -0.581 1.00 98.06 175 MET A CA 1
ATOM 1341 C C . MET A 1 175 ? -0.358 3.544 0.334 1.00 98.06 175 MET A C 1
ATOM 1343 O O . MET A 1 175 ? -1.039 3.421 1.352 1.00 98.06 175 MET A O 1
ATOM 1347 N N . SER A 1 176 ? 0.167 4.702 -0.055 1.00 97.69 176 SER A N 1
ATOM 1348 C CA . SER A 1 176 ? -0.256 6.006 0.457 1.00 97.69 176 SER A CA 1
ATOM 1349 C C . SER A 1 176 ? -0.674 6.869 -0.720 1.00 97.69 176 SER A C 1
ATOM 1351 O O . SER A 1 176 ? 0.071 6.965 -1.698 1.00 97.69 176 SER A O 1
ATOM 1353 N N . ASP A 1 177 ? -1.851 7.471 -0.631 1.00 96.94 177 ASP A N 1
ATOM 1354 C CA . ASP A 1 177 ? -2.431 8.301 -1.675 1.00 96.94 177 ASP A CA 1
ATOM 1355 C C . ASP A 1 177 ? -3.085 9.536 -1.047 1.00 96.94 177 ASP A C 1
ATOM 1357 O O . ASP A 1 177 ? -4.139 9.463 -0.421 1.00 96.94 177 ASP A O 1
ATOM 1361 N N . GLU A 1 178 ? -2.427 10.687 -1.146 1.00 96.31 178 GLU A N 1
ATOM 1362 C CA . GLU A 1 178 ? -2.804 11.898 -0.424 1.00 96.31 178 GLU A CA 1
ATOM 1363 C C . GLU A 1 178 ? -2.830 13.121 -1.330 1.00 96.31 178 GLU A C 1
ATOM 1365 O O . GLU A 1 178 ? -1.860 13.426 -2.028 1.00 96.31 178 GLU A O 1
ATOM 1370 N N . ALA A 1 179 ? -3.894 13.916 -1.226 1.00 93.81 179 ALA A N 1
ATOM 1371 C CA . ALA A 1 179 ? -3.881 15.260 -1.783 1.00 93.81 179 ALA A CA 1
ATOM 1372 C C . ALA A 1 179 ? -3.064 16.193 -0.870 1.00 93.81 179 ALA A C 1
ATOM 1374 O O . ALA A 1 179 ? -3.275 16.242 0.345 1.00 93.81 179 ALA A O 1
ATOM 1375 N N . LYS A 1 180 ? -2.143 16.968 -1.455 1.00 92.12 180 LYS A N 1
ATOM 1376 C CA . LYS A 1 180 ? -1.353 17.996 -0.749 1.00 92.12 180 LYS A CA 1
ATOM 1377 C C . LYS A 1 180 ? -2.234 19.128 -0.230 1.00 92.12 180 LYS A C 1
ATOM 1379 O O . LYS A 1 180 ? -1.941 19.713 0.813 1.00 92.12 180 LYS A O 1
ATOM 1384 N N . GLU A 1 181 ? -3.327 19.400 -0.936 1.00 88.56 181 GLU A N 1
ATOM 1385 C CA . GLU A 1 181 ? -4.374 20.328 -0.528 1.00 88.56 181 GLU A CA 1
ATOM 1386 C C . GLU A 1 181 ? -5.732 19.618 -0.466 1.00 88.56 181 GLU A C 1
ATOM 1388 O O . GLU A 1 181 ? -6.044 18.746 -1.271 1.00 88.56 181 GLU A O 1
ATOM 1393 N N . GLY A 1 182 ? -6.573 20.010 0.494 1.00 85.19 182 GLY A N 1
ATOM 1394 C CA . GLY A 1 182 ? -7.910 19.445 0.660 1.00 85.19 182 GLY A CA 1
ATOM 1395 C C . GLY A 1 182 ? -7.980 18.279 1.649 1.00 85.19 182 GLY A C 1
ATOM 1396 O O . GLY A 1 182 ? -7.301 18.255 2.682 1.00 85.19 182 GLY A O 1
ATOM 1397 N N . ASN A 1 183 ? -8.917 17.368 1.390 1.00 88.94 183 ASN A N 1
ATOM 1398 C CA . ASN A 1 183 ? -9.411 16.413 2.377 1.00 88.94 183 ASN A CA 1
ATOM 1399 C C . ASN A 1 183 ? -9.359 14.947 1.924 1.00 88.94 183 ASN A C 1
ATOM 1401 O O . ASN A 1 183 ? -9.955 14.096 2.581 1.00 88.94 183 ASN A O 1
ATOM 1405 N N . TYR A 1 184 ? -8.651 14.668 0.832 1.00 92.25 184 TYR A N 1
ATOM 1406 C CA . TYR A 1 184 ? -8.439 13.317 0.338 1.00 92.25 184 TYR A CA 1
ATOM 1407 C C . TYR A 1 184 ? -7.152 12.721 0.918 1.00 92.25 184 TYR A C 1
ATOM 1409 O O . TYR A 1 184 ? -6.091 13.348 0.880 1.00 92.25 184 TYR A O 1
ATOM 1417 N N . ALA A 1 185 ? -7.282 11.522 1.470 1.00 94.69 185 ALA A N 1
ATOM 1418 C CA . ALA A 1 185 ? -6.198 10.640 1.861 1.00 94.69 185 ALA A CA 1
ATOM 1419 C C . ALA A 1 185 ? -6.732 9.208 1.783 1.00 94.69 185 ALA A C 1
ATOM 1421 O O . ALA A 1 185 ? -7.899 8.989 2.118 1.00 94.69 185 ALA A O 1
ATOM 1422 N N . ASP A 1 186 ? -5.895 8.271 1.371 1.00 95.06 186 ASP A N 1
ATOM 1423 C CA . ASP A 1 186 ? -6.197 6.850 1.330 1.00 95.06 186 ASP A CA 1
ATOM 1424 C C . ASP A 1 186 ? -4.930 6.040 1.629 1.00 95.06 186 ASP A C 1
ATOM 1426 O O . ASP A 1 186 ? -3.826 6.399 1.209 1.00 95.06 186 ASP A O 1
ATOM 1430 N N . TYR A 1 187 ? -5.089 4.972 2.406 1.00 96.75 187 TYR A N 1
ATOM 1431 C CA . TYR A 1 187 ? -3.986 4.139 2.876 1.00 96.75 187 TYR A CA 1
ATOM 1432 C C . TYR A 1 187 ? -4.432 2.693 2.886 1.00 96.75 187 TYR A C 1
ATOM 1434 O O . TYR A 1 187 ? -5.318 2.324 3.657 1.00 96.75 187 TYR A O 1
ATOM 1442 N N . GLU A 1 188 ? -3.763 1.867 2.093 1.00 96.88 188 GLU A N 1
ATOM 1443 C CA . GLU A 1 188 ? -4.142 0.470 1.936 1.00 96.88 188 GLU A CA 1
ATOM 1444 C C . GLU A 1 188 ? -2.928 -0.450 1.980 1.00 96.88 188 GLU A C 1
ATOM 1446 O O . GLU A 1 188 ? -1.806 -0.076 1.625 1.00 96.88 188 GLU A O 1
ATOM 1451 N N . VAL A 1 189 ? -3.166 -1.687 2.409 1.00 97.31 189 VAL A N 1
ATOM 1452 C CA . VAL A 1 189 ? -2.249 -2.790 2.133 1.00 97.31 189 VAL A CA 1
ATOM 1453 C C . VAL A 1 189 ? -2.704 -3.438 0.836 1.00 97.31 189 VAL A C 1
ATOM 1455 O O . VAL A 1 189 ? -3.862 -3.814 0.700 1.00 97.31 189 VAL A O 1
ATOM 1458 N N . LEU A 1 190 ? -1.787 -3.570 -0.109 1.00 98.12 190 LEU A N 1
ATOM 1459 C CA . LEU A 1 190 ? -1.978 -4.223 -1.392 1.00 98.12 190 LEU A CA 1
ATOM 1460 C C . LEU A 1 190 ? -1.256 -5.571 -1.382 1.00 98.12 190 LEU A C 1
ATOM 1462 O O . LEU A 1 190 ? -0.119 -5.667 -0.913 1.00 98.12 190 LEU A O 1
ATOM 1466 N N . LEU A 1 191 ? -1.907 -6.592 -1.932 1.00 97.44 191 LEU A N 1
ATOM 1467 C CA . LEU A 1 191 ? -1.321 -7.907 -2.165 1.00 97.44 191 LEU A CA 1
ATOM 1468 C C . LEU A 1 191 ? -1.116 -8.106 -3.668 1.00 97.44 191 LEU A C 1
ATOM 1470 O O . LEU A 1 191 ? -2.067 -8.000 -4.444 1.00 97.44 191 LEU A O 1
ATOM 1474 N N . ILE A 1 192 ? 0.125 -8.362 -4.076 1.00 97.94 192 ILE A N 1
ATOM 1475 C CA . ILE A 1 192 ? 0.482 -8.693 -5.458 1.00 97.94 192 ILE A CA 1
ATOM 1476 C C . ILE A 1 192 ? 0.871 -10.165 -5.486 1.00 97.94 192 ILE A C 1
ATOM 1478 O O . ILE A 1 192 ? 1.921 -10.526 -4.953 1.00 97.94 192 ILE A O 1
ATOM 1482 N N . HIS A 1 193 ? 0.033 -10.975 -6.126 1.00 96.50 193 HIS A N 1
ATOM 1483 C CA . HIS A 1 193 ? 0.260 -12.409 -6.254 1.00 96.50 193 HIS A CA 1
ATOM 1484 C C . HIS A 1 193 ? 1.284 -12.740 -7.334 1.00 96.50 193 HIS A C 1
ATOM 1486 O O . HIS A 1 193 ? 1.271 -12.127 -8.408 1.00 96.50 193 HIS A O 1
ATOM 1492 N N . ASP A 1 194 ? 2.155 -13.706 -7.046 1.00 95.38 194 ASP A N 1
ATOM 1493 C CA . ASP A 1 194 ? 3.157 -14.268 -7.963 1.00 95.38 194 ASP A CA 1
ATOM 1494 C C . ASP A 1 194 ? 3.861 -13.247 -8.876 1.00 95.38 194 ASP A C 1
ATOM 1496 O O . ASP A 1 194 ? 3.893 -13.411 -10.110 1.00 95.38 194 ASP A O 1
ATOM 1500 N N . PRO A 1 195 ? 4.421 -12.159 -8.318 1.00 95.38 195 PRO A N 1
ATOM 1501 C CA . PRO A 1 195 ? 4.980 -11.074 -9.103 1.00 95.38 195 PRO A CA 1
ATOM 1502 C C . PRO A 1 195 ? 6.129 -11.566 -9.983 1.00 95.38 195 PRO A C 1
ATOM 1504 O O . PRO A 1 195 ? 7.109 -12.162 -9.531 1.00 95.38 195 PRO A O 1
ATOM 1507 N N . GLN A 1 196 ? 6.028 -11.263 -11.276 1.00 91.94 196 GLN A N 1
ATOM 1508 C CA . GLN A 1 196 ? 7.026 -11.621 -12.280 1.00 91.94 196 GLN A CA 1
ATOM 1509 C C . GLN A 1 196 ? 7.595 -10.348 -12.910 1.00 91.94 196 GLN A C 1
ATOM 1511 O O . GLN A 1 196 ? 6.917 -9.727 -13.733 1.00 91.94 196 GLN A O 1
ATOM 1516 N N . PRO A 1 197 ? 8.843 -9.958 -12.578 1.00 85.94 197 PRO A N 1
ATOM 1517 C CA . PRO A 1 197 ? 9.478 -8.788 -13.172 1.00 85.94 197 PRO A CA 1
ATOM 1518 C C . PRO A 1 197 ? 9.436 -8.823 -14.706 1.00 85.94 197 PRO A C 1
ATOM 1520 O O . PRO A 1 197 ? 9.759 -9.837 -15.329 1.00 85.94 197 PRO A O 1
ATOM 1523 N N . GLY A 1 198 ? 9.037 -7.707 -15.320 1.00 87.69 198 GLY A N 1
ATOM 1524 C CA . GLY A 1 198 ? 8.894 -7.590 -16.775 1.00 87.69 198 GLY A CA 1
ATOM 1525 C C . GLY A 1 198 ? 7.570 -8.122 -17.337 1.00 87.69 198 GLY A C 1
ATOM 1526 O O . GLY A 1 198 ? 7.371 -8.079 -18.552 1.00 87.69 198 GLY A O 1
ATOM 1527 N N . LYS A 1 199 ? 6.655 -8.600 -16.486 1.00 94.94 199 LYS A N 1
ATOM 1528 C CA . LYS A 1 199 ? 5.250 -8.851 -16.832 1.00 94.94 199 LYS A CA 1
ATOM 1529 C C . LYS A 1 199 ? 4.355 -7.887 -16.072 1.00 94.94 199 LYS A C 1
ATOM 1531 O O . LYS A 1 199 ? 4.697 -7.464 -14.977 1.00 94.94 199 LYS A O 1
ATOM 1536 N N . VAL A 1 200 ? 3.194 -7.577 -16.644 1.00 96.50 200 VAL A N 1
ATOM 1537 C CA . VAL A 1 200 ? 2.178 -6.788 -15.941 1.00 96.50 200 VAL A CA 1
ATOM 1538 C C . VAL A 1 200 ? 1.737 -7.543 -14.687 1.00 96.50 200 VAL A C 1
ATOM 1540 O O . VAL A 1 200 ? 1.403 -8.725 -14.763 1.00 96.50 200 VAL A O 1
ATOM 1543 N N . MET A 1 201 ? 1.750 -6.845 -13.557 1.00 97.81 201 MET A N 1
ATOM 1544 C CA . MET A 1 201 ? 1.307 -7.317 -12.250 1.00 97.81 201 MET A CA 1
ATOM 1545 C C . MET A 1 201 ? 0.014 -6.597 -11.873 1.00 97.81 201 MET A C 1
ATOM 1547 O O . MET A 1 201 ? -0.191 -5.443 -12.248 1.00 97.81 201 MET A O 1
ATOM 1551 N N . THR A 1 202 ? -0.834 -7.252 -11.093 1.00 97.81 202 THR A N 1
ATOM 1552 C CA . THR A 1 202 ? -2.052 -6.658 -10.529 1.00 97.81 202 THR A CA 1
ATOM 1553 C C . THR A 1 202 ? -2.009 -6.763 -9.017 1.00 97.81 202 THR A C 1
ATOM 1555 O O . THR A 1 202 ? -1.515 -7.760 -8.493 1.00 97.81 202 THR A O 1
ATOM 1558 N N . ALA A 1 203 ? -2.557 -5.770 -8.329 1.00 97.75 203 ALA A N 1
ATOM 1559 C CA . ALA A 1 203 ? -2.751 -5.818 -6.890 1.00 97.75 203 ALA A CA 1
ATOM 1560 C C . ALA A 1 203 ? -4.224 -6.048 -6.547 1.00 97.75 203 ALA A C 1
ATOM 1562 O O . ALA A 1 203 ? -5.118 -5.657 -7.297 1.00 97.75 203 ALA A O 1
ATOM 1563 N N . ALA A 1 204 ? -4.462 -6.644 -5.386 1.00 95.88 204 ALA A N 1
ATOM 1564 C CA . ALA A 1 204 ? -5.774 -6.741 -4.770 1.00 95.88 204 ALA A CA 1
ATOM 1565 C C . ALA A 1 204 ? -5.735 -6.181 -3.345 1.00 95.88 204 ALA A C 1
ATOM 1567 O O . ALA A 1 204 ? -4.708 -6.239 -2.664 1.00 95.88 204 ALA A O 1
ATOM 1568 N N . LEU A 1 205 ? -6.878 -5.671 -2.886 1.00 92.56 205 LEU A N 1
ATOM 1569 C CA . LEU A 1 205 ? -7.095 -5.418 -1.466 1.00 92.56 205 LEU A CA 1
ATOM 1570 C C . LEU A 1 205 ? -7.281 -6.771 -0.755 1.00 92.56 205 LEU A C 1
ATOM 1572 O O . LEU A 1 205 ? -8.046 -7.604 -1.252 1.00 92.56 205 LEU A O 1
ATOM 1576 N N . PRO A 1 206 ? -6.615 -7.015 0.385 1.00 87.62 206 PRO A N 1
ATOM 1577 C CA . PRO A 1 206 ? -6.816 -8.216 1.178 1.00 87.62 206 PRO A CA 1
ATOM 1578 C C . PRO A 1 206 ? -8.288 -8.441 1.528 1.00 87.62 206 PRO A C 1
ATOM 1580 O O . PRO A 1 206 ? -8.993 -7.526 1.957 1.00 87.62 206 PRO A O 1
ATOM 1583 N N . ASN A 1 207 ? -8.744 -9.686 1.403 1.00 73.06 207 ASN A N 1
ATOM 1584 C CA . ASN A 1 207 ? -10.042 -10.080 1.939 1.00 73.06 207 ASN A CA 1
ATOM 1585 C C . ASN A 1 207 ? -9.942 -10.130 3.475 1.00 73.06 207 ASN A C 1
ATOM 1587 O O . ASN A 1 207 ? -9.106 -10.862 4.008 1.00 73.06 207 ASN A O 1
ATOM 1591 N N . HIS A 1 208 ? -10.781 -9.362 4.174 1.00 56.78 208 HIS A N 1
ATOM 1592 C CA . HIS A 1 208 ? -10.864 -9.332 5.641 1.00 56.78 208 HIS A CA 1
ATOM 1593 C C . HIS A 1 208 ? -12.125 -10.017 6.172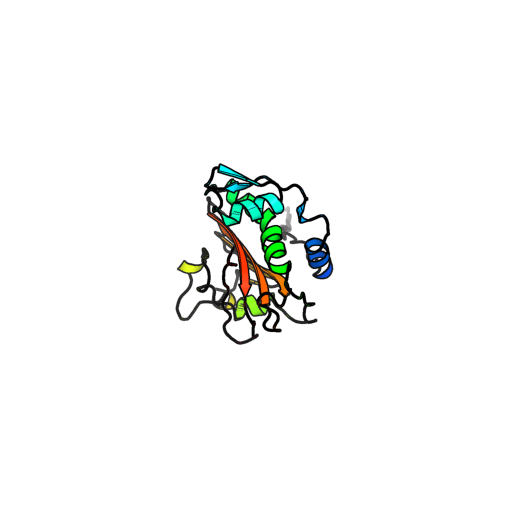 1.00 56.78 208 HIS A C 1
ATOM 1595 O O . HIS A 1 208 ? -13.184 -9.903 5.514 1.00 56.78 208 HIS A O 1
#